Protein AF-A0A0K2RTI9-F1 (afdb_monomer_lite)

Structure (mmCIF, N/CA/C/O backbone):
data_AF-A0A0K2RTI9-F1
#
_entry.id   AF-A0A0K2RTI9-F1
#
loop_
_atom_site.group_PDB
_atom_site.id
_atom_site.type_symbol
_atom_site.label_atom_id
_atom_site.label_alt_id
_atom_site.label_comp_id
_atom_site.label_asym_id
_atom_site.label_entity_id
_atom_site.label_seq_id
_atom_site.pdbx_PDB_ins_code
_atom_site.Cartn_x
_atom_site.Cartn_y
_atom_site.Cartn_z
_atom_site.occupancy
_atom_site.B_iso_or_equiv
_atom_site.auth_seq_id
_atom_site.auth_comp_id
_atom_site.auth_asym_id
_atom_site.auth_atom_id
_atom_site.pdbx_PDB_model_num
ATOM 1 N N . MET A 1 1 ? 9.544 -13.099 12.101 1.00 81.81 1 MET A N 1
ATOM 2 C CA . MET A 1 1 ? 8.986 -11.885 11.466 1.00 81.81 1 MET A CA 1
ATOM 3 C C . MET A 1 1 ? 7.510 -11.689 11.803 1.00 81.81 1 MET A C 1
ATOM 5 O O . MET A 1 1 ? 7.188 -10.651 12.359 1.00 81.81 1 MET A O 1
ATOM 9 N N . GLN A 1 2 ? 6.632 -12.671 11.544 1.00 92.62 2 GLN A N 1
ATOM 10 C CA . GLN A 1 2 ? 5.177 -12.506 11.714 1.00 92.62 2 GLN A CA 1
ATOM 11 C C . GLN A 1 2 ? 4.754 -12.054 13.124 1.00 92.62 2 GLN A C 1
ATOM 13 O O . GLN A 1 2 ? 4.074 -11.047 13.247 1.00 92.62 2 GLN A O 1
ATOM 18 N N . PHE A 1 3 ? 5.266 -12.687 14.188 1.00 92.31 3 PHE A N 1
ATOM 19 C CA . PHE A 1 3 ? 4.963 -12.279 15.571 1.00 92.31 3 PHE A CA 1
ATOM 20 C C . PHE A 1 3 ? 5.279 -10.805 15.883 1.00 92.31 3 PHE A C 1
ATOM 22 O O . PHE A 1 3 ? 4.599 -10.196 16.701 1.00 92.31 3 PHE A O 1
ATOM 29 N N . ALA A 1 4 ? 6.301 -10.222 15.245 1.00 92.50 4 ALA A N 1
ATOM 30 C CA . ALA A 1 4 ? 6.644 -8.814 15.442 1.00 92.50 4 ALA A CA 1
ATOM 31 C C . ALA A 1 4 ? 5.660 -7.878 14.723 1.00 92.50 4 ALA A C 1
ATOM 33 O O . ALA A 1 4 ? 5.339 -6.817 15.247 1.00 92.50 4 ALA A O 1
ATOM 34 N N . LEU A 1 5 ? 5.164 -8.282 13.548 1.00 96.25 5 LEU A N 1
ATOM 35 C CA . LEU A 1 5 ? 4.102 -7.561 12.844 1.00 96.25 5 LEU A CA 1
ATOM 36 C C . LEU A 1 5 ? 2.796 -7.613 13.640 1.00 96.25 5 LEU A C 1
ATOM 38 O O . LEU A 1 5 ? 2.150 -6.587 13.819 1.00 96.25 5 LEU A O 1
ATOM 42 N N . ASP A 1 6 ? 2.440 -8.788 14.158 1.00 96.06 6 ASP A N 1
ATOM 43 C CA . ASP A 1 6 ? 1.197 -8.991 14.909 1.00 96.06 6 ASP A CA 1
ATOM 44 C C . ASP A 1 6 ? 1.198 -8.269 16.267 1.00 96.06 6 ASP A C 1
ATOM 46 O O . ASP A 1 6 ? 0.137 -7.942 16.792 1.00 96.06 6 ASP A O 1
ATOM 50 N N . ALA A 1 7 ? 2.378 -7.966 16.822 1.00 96.38 7 ALA A N 1
ATOM 51 C CA . ALA A 1 7 ? 2.512 -7.133 18.018 1.00 96.38 7 ALA A CA 1
ATOM 52 C C . ALA A 1 7 ? 2.116 -5.662 17.778 1.00 96.38 7 ALA A C 1
ATOM 54 O O . ALA A 1 7 ? 1.870 -4.928 18.735 1.00 96.38 7 ALA A O 1
ATOM 55 N N . ILE A 1 8 ? 2.049 -5.220 16.517 1.00 96.12 8 ILE A N 1
ATOM 56 C CA . ILE A 1 8 ? 1.540 -3.903 16.132 1.00 96.12 8 ILE A CA 1
ATOM 57 C C . ILE A 1 8 ? 0.040 -4.055 15.868 1.00 96.12 8 ILE A C 1
ATOM 59 O O . ILE A 1 8 ? -0.366 -4.499 14.796 1.00 96.12 8 ILE A O 1
ATOM 63 N N . THR A 1 9 ? -0.793 -3.712 16.850 1.00 93.44 9 THR A N 1
ATOM 64 C CA . THR A 1 9 ? -2.246 -3.961 16.785 1.00 93.44 9 THR A CA 1
ATOM 65 C C . THR A 1 9 ? -3.038 -2.800 16.194 1.00 93.44 9 THR A C 1
ATOM 67 O O . THR A 1 9 ? -4.019 -3.019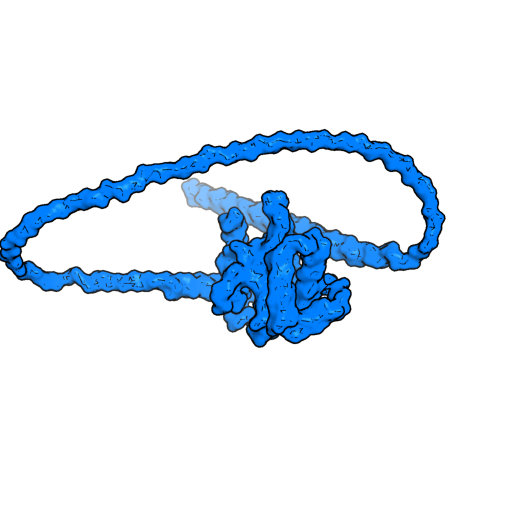 15.489 1.00 93.44 9 THR A O 1
ATOM 70 N N . ASP A 1 10 ? -2.593 -1.568 16.445 1.00 93.81 10 ASP A N 1
ATOM 71 C CA . ASP A 1 10 ? -3.379 -0.356 16.169 1.00 93.81 10 ASP A CA 1
ATOM 72 C C . ASP A 1 10 ? -2.984 0.332 14.852 1.00 93.81 10 ASP A C 1
ATOM 74 O O . ASP A 1 10 ? -3.455 1.428 14.542 1.00 93.81 10 ASP A O 1
ATOM 78 N N . ALA A 1 11 ? -2.096 -0.291 14.072 1.00 97.12 11 ALA A N 1
ATOM 79 C CA . ALA A 1 11 ? -1.637 0.233 12.793 1.00 97.12 11 ALA A CA 1
ATOM 80 C C . ALA A 1 11 ? -1.401 -0.890 11.767 1.00 97.12 11 ALA A C 1
ATOM 82 O O . ALA A 1 11 ? -0.887 -1.955 12.120 1.00 97.12 11 ALA A O 1
ATOM 83 N N . PRO A 1 12 ? -1.718 -0.660 10.481 1.00 98.06 12 PRO A N 1
ATOM 84 C CA . PRO A 1 12 ? -1.231 -1.482 9.382 1.00 98.06 12 PRO A CA 1
ATOM 85 C C . PRO A 1 12 ? 0.296 -1.601 9.434 1.00 98.06 12 PRO A C 1
ATOM 87 O O . PRO A 1 12 ? 0.997 -0.586 9.446 1.00 98.06 12 PRO A O 1
ATOM 90 N N . ALA A 1 13 ? 0.805 -2.831 9.441 1.00 97.94 13 ALA A N 1
ATOM 91 C CA . ALA A 1 13 ? 2.232 -3.121 9.426 1.00 97.94 13 ALA A CA 1
ATOM 92 C C . ALA A 1 13 ? 2.542 -4.236 8.428 1.00 97.94 13 ALA A C 1
ATOM 94 O O . ALA A 1 13 ? 1.852 -5.257 8.387 1.00 97.94 13 ALA A O 1
ATOM 95 N N . PHE A 1 14 ? 3.580 -4.053 7.616 1.00 97.62 14 PHE A N 1
ATOM 96 C CA . PHE A 1 14 ? 3.948 -5.025 6.590 1.00 97.62 14 PHE A CA 1
ATOM 97 C C . PHE A 1 14 ? 5.413 -4.926 6.180 1.00 97.62 14 PHE A C 1
ATOM 99 O O . PHE A 1 14 ? 6.055 -3.888 6.318 1.00 97.62 14 PHE A O 1
ATOM 106 N N . VAL A 1 15 ? 5.941 -6.026 5.651 1.00 97.06 15 VAL A N 1
ATOM 107 C CA . VAL A 1 15 ? 7.285 -6.116 5.085 1.00 97.06 15 VAL A CA 1
ATOM 108 C C . VAL A 1 15 ? 7.182 -6.164 3.574 1.00 97.06 15 VAL A C 1
ATOM 110 O O . VAL A 1 15 ? 6.370 -6.906 3.016 1.00 97.06 15 VAL A O 1
ATOM 113 N N . ARG A 1 16 ? 8.050 -5.406 2.912 1.00 95.38 16 ARG A N 1
ATOM 114 C CA . ARG A 1 16 ? 8.157 -5.389 1.458 1.00 95.38 16 ARG A CA 1
ATOM 115 C C . ARG A 1 16 ? 9.620 -5.462 1.002 1.00 95.38 16 ARG A C 1
ATOM 117 O O . ARG A 1 16 ? 10.511 -5.003 1.713 1.00 95.38 16 ARG A O 1
ATOM 124 N N . ASN A 1 17 ? 9.848 -5.977 -0.209 1.00 94.62 17 ASN A N 1
ATOM 125 C CA . ASN A 1 17 ? 11.141 -5.914 -0.902 1.00 94.62 17 ASN A CA 1
ATOM 126 C C . ASN A 1 17 ? 11.289 -4.688 -1.839 1.00 94.62 17 ASN A C 1
ATOM 128 O O . ASN A 1 17 ? 10.329 -3.966 -2.141 1.00 94.62 17 ASN A O 1
ATOM 132 N N . ALA A 1 18 ? 12.497 -4.480 -2.368 1.00 91.44 18 ALA A N 1
ATOM 133 C CA . ALA A 1 18 ? 12.799 -3.439 -3.359 1.00 91.44 18 ALA A CA 1
ATOM 134 C C . ALA A 1 18 ? 11.834 -3.452 -4.567 1.00 91.44 18 ALA A C 1
ATOM 136 O O . ALA A 1 18 ? 11.322 -2.406 -4.975 1.00 91.44 18 ALA A O 1
ATOM 137 N N . ARG A 1 19 ? 11.470 -4.653 -5.033 1.00 93.00 19 ARG A N 1
ATOM 138 C CA . ARG A 1 19 ? 10.575 -4.930 -6.169 1.00 93.00 19 ARG A CA 1
ATOM 139 C C . ARG A 1 19 ? 9.098 -4.627 -5.936 1.00 93.00 19 ARG A C 1
ATOM 141 O O . ARG A 1 19 ? 8.303 -4.877 -6.831 1.00 93.00 19 ARG A O 1
ATOM 148 N N . MET A 1 20 ? 8.718 -4.056 -4.792 1.00 95.88 20 MET A N 1
ATOM 149 C CA . MET A 1 20 ? 7.322 -3.703 -4.484 1.00 95.88 20 MET A CA 1
ATOM 150 C C . MET A 1 20 ? 6.409 -4.852 -4.051 1.00 95.88 20 MET A C 1
ATOM 152 O O . MET A 1 20 ? 5.209 -4.631 -3.886 1.00 95.88 20 MET A O 1
ATOM 156 N N . ASP A 1 21 ? 6.967 -6.025 -3.761 1.00 96.94 21 ASP A N 1
ATOM 157 C CA . ASP A 1 21 ? 6.208 -7.159 -3.233 1.00 96.94 21 ASP A CA 1
ATOM 158 C C . ASP A 1 21 ? 5.945 -6.997 -1.735 1.00 96.94 21 ASP A C 1
ATOM 160 O O . ASP A 1 21 ? 6.882 -6.773 -0.968 1.00 96.94 21 ASP A O 1
ATOM 164 N N . ILE A 1 22 ? 4.694 -7.169 -1.306 1.00 97.06 22 ILE A N 1
ATOM 165 C CA . ILE A 1 22 ? 4.328 -7.347 0.102 1.00 97.06 22 ILE A CA 1
ATOM 166 C C . ILE A 1 22 ? 4.583 -8.813 0.466 1.00 97.06 22 ILE A C 1
ATOM 168 O O . ILE A 1 22 ? 3.912 -9.715 -0.034 1.00 97.06 22 ILE A O 1
ATOM 172 N N . LEU A 1 23 ? 5.574 -9.055 1.323 1.00 96.38 23 LEU A N 1
ATOM 173 C CA . LEU A 1 23 ? 6.024 -10.403 1.690 1.00 96.38 23 LEU A CA 1
ATOM 174 C C . LEU A 1 23 ? 5.371 -10.927 2.969 1.00 96.38 23 LEU A C 1
ATOM 176 O O . LEU A 1 23 ? 5.233 -12.133 3.145 1.00 96.38 23 LEU A O 1
ATOM 180 N N . ALA A 1 24 ? 5.002 -10.023 3.872 1.00 96.38 24 ALA A N 1
ATOM 181 C CA . ALA A 1 24 ? 4.305 -10.336 5.112 1.00 96.38 24 ALA A CA 1
ATOM 182 C C . ALA A 1 24 ? 3.534 -9.103 5.579 1.00 96.38 24 ALA A C 1
ATOM 184 O O . ALA A 1 24 ? 3.973 -7.979 5.340 1.00 96.38 24 ALA A O 1
ATOM 185 N N . ALA A 1 25 ? 2.420 -9.298 6.272 1.00 97.62 25 ALA A N 1
ATOM 186 C CA . ALA A 1 25 ? 1.632 -8.221 6.853 1.00 97.62 25 ALA A CA 1
ATOM 187 C C . ALA A 1 25 ? 0.934 -8.707 8.126 1.00 97.62 25 ALA A C 1
ATOM 189 O O . ALA A 1 25 ? 0.638 -9.896 8.256 1.00 97.62 25 ALA A O 1
ATOM 190 N N . ASN A 1 26 ? 0.667 -7.793 9.059 1.00 97.44 26 ASN A N 1
ATOM 191 C CA . ASN A 1 26 ? -0.315 -8.052 10.109 1.00 97.44 26 ASN A CA 1
ATOM 192 C C . ASN A 1 26 ? -1.734 -8.019 9.513 1.00 97.44 26 ASN A C 1
ATOM 194 O O . ASN A 1 26 ? -1.944 -7.595 8.371 1.00 97.44 26 ASN A O 1
ATOM 198 N N . LYS A 1 27 ? -2.731 -8.435 10.300 1.00 96.69 27 LYS A N 1
ATOM 199 C CA . LYS A 1 27 ? -4.139 -8.468 9.865 1.00 96.69 27 LYS A CA 1
ATOM 200 C C . LYS A 1 27 ? -4.628 -7.127 9.322 1.00 96.69 27 LYS A C 1
ATOM 202 O O . LYS A 1 27 ? -5.243 -7.072 8.262 1.00 96.69 27 LYS A O 1
ATOM 207 N N . LEU A 1 28 ? -4.311 -6.033 10.014 1.00 97.62 28 LEU A N 1
ATOM 208 C CA . LEU A 1 28 ? -4.731 -4.695 9.601 1.00 97.62 28 LEU A CA 1
ATOM 209 C C . LEU A 1 28 ? -4.003 -4.221 8.329 1.00 97.62 28 LEU A C 1
ATOM 211 O O . LEU A 1 28 ? -4.570 -3.493 7.521 1.00 97.62 28 LEU A O 1
ATOM 215 N N . GLY A 1 29 ? -2.770 -4.681 8.113 1.00 97.56 29 GLY A N 1
ATOM 216 C CA . GLY A 1 29 ? -2.007 -4.505 6.883 1.00 97.56 29 GLY A CA 1
ATOM 217 C C . GLY A 1 29 ? -2.635 -5.240 5.706 1.00 97.56 29 GLY A C 1
ATOM 218 O O . GLY A 1 29 ? -2.766 -4.652 4.638 1.00 97.56 29 GLY A O 1
ATOM 219 N N . LEU A 1 30 ? -3.079 -6.484 5.890 1.00 96.81 30 LEU A N 1
ATOM 220 C CA . LEU A 1 30 ? -3.843 -7.203 4.864 1.00 96.81 30 LEU A CA 1
ATOM 221 C C . LEU A 1 30 ? -5.167 -6.497 4.564 1.00 96.81 30 LEU A C 1
ATOM 223 O O . LEU A 1 30 ? -5.483 -6.276 3.399 1.00 96.81 30 LEU A O 1
ATOM 227 N N . ALA A 1 31 ? -5.889 -6.079 5.606 1.00 97.38 31 ALA A N 1
ATOM 228 C CA . ALA A 1 31 ? -7.162 -5.384 5.473 1.00 97.38 31 ALA A CA 1
ATOM 229 C C . ALA A 1 31 ? -7.023 -4.078 4.681 1.00 97.38 31 ALA A C 1
ATOM 231 O O . ALA A 1 31 ? -7.756 -3.880 3.717 1.00 97.38 31 ALA A O 1
ATOM 232 N N . LEU A 1 32 ? -6.040 -3.234 5.025 1.00 97.94 32 LEU A N 1
ATOM 233 C CA . LEU A 1 32 ? -5.785 -1.974 4.321 1.00 97.94 32 LEU A CA 1
ATOM 234 C C . LEU A 1 32 ? -5.498 -2.190 2.832 1.00 97.94 32 LEU A C 1
ATOM 236 O O . LEU A 1 32 ? -5.923 -1.394 2.002 1.00 97.94 32 LEU A O 1
ATOM 240 N N . HIS A 1 33 ? -4.762 -3.246 2.492 1.00 97.12 33 HIS A N 1
ATOM 241 C CA . HIS A 1 33 ? -4.371 -3.538 1.114 1.00 97.12 33 HIS A CA 1
ATOM 242 C C . HIS A 1 33 ? -5.308 -4.541 0.435 1.00 97.12 33 HIS A C 1
ATOM 244 O O . HIS A 1 33 ? -4.922 -5.112 -0.582 1.00 97.12 33 HIS A O 1
ATOM 250 N N . SER A 1 34 ? -6.512 -4.768 0.970 1.00 95.56 34 SER A N 1
ATOM 251 C CA . SER A 1 34 ? -7.458 -5.793 0.501 1.00 95.56 34 SER A CA 1
ATOM 252 C C . SER A 1 34 ? -7.693 -5.761 -1.015 1.00 95.56 34 SER A C 1
ATOM 254 O O . SER A 1 34 ? -7.655 -6.809 -1.658 1.00 95.56 34 SER A O 1
ATOM 256 N N . GLU A 1 35 ? -7.796 -4.572 -1.615 1.00 95.31 35 GLU A N 1
ATOM 257 C CA . GLU A 1 35 ? -7.934 -4.401 -3.071 1.00 95.31 35 GLU A CA 1
ATOM 258 C C . GLU A 1 35 ? -6.763 -4.999 -3.873 1.00 95.31 35 GLU A C 1
ATOM 260 O O . GLU A 1 35 ? -6.970 -5.552 -4.951 1.00 95.31 35 GLU A O 1
ATOM 265 N N . MET A 1 36 ? -5.536 -4.976 -3.341 1.00 95.56 36 MET A N 1
ATOM 266 C CA . MET A 1 36 ? -4.369 -5.594 -3.989 1.00 95.56 36 MET A CA 1
ATOM 267 C C . MET A 1 36 ? -4.420 -7.126 -3.948 1.00 95.56 36 MET A C 1
ATOM 269 O O . MET A 1 36 ? -3.748 -7.789 -4.739 1.00 95.56 36 MET A O 1
ATOM 273 N N . TYR A 1 37 ? -5.204 -7.693 -3.028 1.00 94.12 37 TYR A N 1
ATOM 274 C CA . TYR A 1 37 ? -5.388 -9.134 -2.885 1.00 94.12 37 TYR A CA 1
ATOM 275 C C . TYR A 1 37 ? -6.553 -9.676 -3.726 1.00 94.12 37 TYR A C 1
ATOM 277 O O . TYR A 1 37 ? -6.675 -10.896 -3.830 1.00 94.12 37 TYR A O 1
ATOM 285 N N . VAL A 1 38 ? -7.344 -8.823 -4.389 1.00 92.06 38 VAL A N 1
ATOM 286 C CA . VAL A 1 38 ? -8.393 -9.257 -5.335 1.00 92.06 38 VAL A CA 1
ATOM 287 C C . VAL A 1 38 ? -7.785 -10.001 -6.527 1.00 92.06 38 VAL A C 1
ATOM 289 O O . VAL A 1 38 ? -8.301 -11.032 -6.955 1.00 92.06 38 VAL A O 1
ATOM 292 N N . ASN A 1 39 ? -6.653 -9.518 -7.046 1.00 88.00 39 ASN A N 1
ATOM 293 C CA . ASN A 1 39 ? -5.896 -10.233 -8.068 1.00 88.00 39 ASN A CA 1
ATOM 294 C C . ASN A 1 39 ? -5.238 -11.485 -7.446 1.00 88.00 39 ASN A C 1
ATOM 296 O O . ASN A 1 39 ? -4.581 -11.348 -6.412 1.00 88.00 39 ASN A O 1
ATOM 300 N N . PRO A 1 40 ? -5.358 -12.690 -8.041 1.00 90.31 40 PRO A N 1
ATOM 301 C CA . PRO A 1 40 ? -4.793 -13.916 -7.473 1.00 90.31 40 PRO A CA 1
ATOM 302 C C . PRO A 1 40 ? -3.265 -14.018 -7.593 1.00 90.31 40 PRO A C 1
ATOM 304 O O . PRO A 1 40 ? -2.672 -14.902 -6.977 1.00 90.31 40 PRO A O 1
ATOM 307 N N . VAL A 1 41 ? -2.607 -13.149 -8.369 1.00 90.69 41 VAL A N 1
ATOM 308 C CA . VAL A 1 41 ? -1.144 -13.132 -8.483 1.00 90.69 41 VAL A CA 1
ATOM 309 C C . VAL A 1 41 ? -0.530 -12.819 -7.118 1.00 90.69 41 VAL A C 1
ATOM 311 O O . VAL A 1 41 ? -0.943 -11.897 -6.406 1.00 90.69 41 VAL A O 1
ATOM 314 N N . ARG A 1 42 ? 0.464 -13.625 -6.738 1.00 93.88 42 ARG A N 1
ATOM 315 C CA . ARG A 1 42 ? 1.180 -13.504 -5.468 1.00 93.88 42 ARG A CA 1
ATOM 316 C C . ARG A 1 42 ? 2.692 -13.462 -5.694 1.00 93.88 42 ARG A C 1
ATOM 318 O O . ARG A 1 42 ? 3.172 -14.140 -6.603 1.00 93.88 42 ARG A O 1
ATOM 325 N N . PRO A 1 43 ? 3.442 -12.733 -4.848 1.00 95.19 43 PRO A N 1
ATOM 326 C CA . PRO A 1 43 ? 2.967 -11.844 -3.773 1.00 95.19 43 PRO A CA 1
ATOM 327 C C . PRO A 1 43 ? 2.186 -10.627 -4.303 1.00 95.19 43 PRO A C 1
ATOM 329 O O . PRO A 1 43 ? 2.322 -10.258 -5.470 1.00 95.19 43 PRO A O 1
ATOM 332 N N . ALA A 1 44 ? 1.341 -10.021 -3.460 1.00 96.94 44 ALA A N 1
ATOM 333 C CA . ALA A 1 44 ? 0.680 -8.766 -3.818 1.00 96.94 44 ALA A CA 1
ATOM 334 C C . ALA A 1 44 ? 1.753 -7.695 -4.060 1.00 96.94 44 ALA A C 1
ATOM 336 O O . ALA A 1 44 ? 2.682 -7.554 -3.263 1.00 96.94 44 ALA A O 1
ATOM 337 N N . ASN A 1 45 ? 1.648 -6.966 -5.171 1.00 97.69 45 ASN A N 1
ATOM 338 C CA . ASN A 1 45 ? 2.690 -6.046 -5.611 1.00 97.69 45 ASN A CA 1
ATOM 339 C C . ASN A 1 45 ? 2.112 -4.657 -5.881 1.00 97.69 45 ASN A C 1
ATOM 341 O O . ASN A 1 45 ? 1.201 -4.491 -6.692 1.00 97.69 45 ASN A O 1
ATOM 345 N N . TYR A 1 46 ? 2.688 -3.653 -5.228 1.00 97.06 46 TYR A N 1
ATOM 346 C CA . TYR A 1 46 ? 2.242 -2.267 -5.325 1.00 97.06 46 TYR A CA 1
ATOM 347 C C . TYR A 1 46 ? 2.358 -1.689 -6.741 1.00 97.06 46 TYR A C 1
ATOM 349 O O . TYR A 1 46 ? 1.472 -0.958 -7.177 1.00 97.06 46 TYR A O 1
ATOM 357 N N . ALA A 1 47 ? 3.438 -1.993 -7.466 1.00 97.44 47 ALA A N 1
ATOM 358 C CA . ALA A 1 47 ? 3.635 -1.476 -8.817 1.00 97.44 47 ALA A CA 1
ATOM 359 C C . ALA A 1 47 ? 2.637 -2.103 -9.795 1.00 97.44 47 ALA A C 1
ATOM 361 O O . ALA A 1 47 ? 2.018 -1.391 -10.582 1.00 97.44 47 ALA A O 1
ATOM 362 N N . ARG A 1 48 ? 2.413 -3.420 -9.689 1.00 97.75 48 ARG A N 1
ATOM 363 C CA . ARG A 1 48 ? 1.372 -4.103 -10.466 1.00 97.75 48 ARG A CA 1
ATOM 364 C C . ARG A 1 48 ? -0.009 -3.546 -10.158 1.00 97.75 48 ARG A C 1
ATOM 366 O O . ARG A 1 48 ? -0.753 -3.288 -11.089 1.00 97.75 48 ARG A O 1
ATOM 373 N N . PHE A 1 49 ? -0.335 -3.309 -8.890 1.00 98.06 49 PHE A N 1
ATOM 374 C CA . PHE A 1 49 ? -1.621 -2.716 -8.537 1.00 98.06 49 PHE A CA 1
ATOM 375 C C . PHE A 1 49 ? -1.795 -1.330 -9.170 1.00 98.06 49 PHE A C 1
ATOM 377 O O . PHE A 1 49 ? -2.780 -1.103 -9.859 1.00 98.06 49 PHE A O 1
ATOM 384 N N . ILE A 1 50 ? -0.810 -0.436 -9.025 1.00 97.81 50 ILE A N 1
ATOM 385 C CA . ILE A 1 50 ? -0.900 0.932 -9.563 1.00 97.81 50 ILE A CA 1
ATOM 386 C C . ILE A 1 50 ? -1.092 0.960 -11.083 1.00 97.81 50 ILE A C 1
ATOM 388 O O . ILE A 1 50 ? -1.859 1.792 -11.566 1.00 97.81 50 ILE A O 1
ATOM 392 N N . PHE A 1 51 ? -0.392 0.093 -11.821 1.00 97.81 51 PHE A N 1
ATOM 393 C CA . PHE A 1 51 ? -0.275 0.203 -13.280 1.00 97.81 51 PHE A CA 1
ATOM 394 C C . PHE A 1 51 ? -1.032 -0.860 -14.080 1.00 97.81 51 PHE A C 1
ATOM 396 O O . PHE A 1 51 ? -1.288 -0.640 -15.259 1.00 97.81 51 PHE A O 1
ATOM 403 N N . LEU A 1 52 ? -1.355 -2.010 -13.485 1.00 97.25 52 LEU A N 1
ATOM 404 C CA . LEU A 1 52 ? -2.070 -3.107 -14.154 1.00 97.25 52 LEU A CA 1
ATOM 405 C C . LEU A 1 52 ? -3.517 -3.251 -13.671 1.00 97.25 52 LEU A C 1
ATOM 407 O O . LEU A 1 52 ? -4.304 -3.910 -14.344 1.00 97.25 52 LEU A O 1
ATOM 411 N N . ASP A 1 53 ? -3.864 -2.642 -12.535 1.00 96.44 53 ASP A N 1
ATOM 412 C CA . ASP A 1 53 ? -5.231 -2.542 -12.011 1.00 96.44 53 ASP A CA 1
ATOM 413 C C . ASP A 1 53 ? -5.594 -1.063 -11.792 1.00 96.44 53 ASP A C 1
ATOM 415 O O . ASP A 1 53 ? -5.979 -0.618 -10.708 1.00 96.44 53 ASP A O 1
ATOM 419 N N . GLU A 1 54 ? -5.373 -0.265 -12.841 1.00 95.06 54 GLU A N 1
ATOM 420 C CA . GLU A 1 54 ? -5.398 1.198 -12.782 1.00 95.06 54 GLU A CA 1
ATOM 421 C C . GLU A 1 54 ? -6.732 1.748 -12.261 1.00 95.06 54 GLU A C 1
ATOM 423 O O . GLU A 1 54 ? -6.744 2.683 -11.462 1.00 95.06 54 GLU A O 1
ATOM 428 N N . GLU A 1 55 ? -7.859 1.154 -12.658 1.00 95.31 55 GLU A N 1
ATOM 429 C CA . GLU A 1 55 ? -9.184 1.612 -12.235 1.00 95.31 55 GLU A CA 1
ATOM 430 C C . GLU A 1 55 ? -9.368 1.500 -10.712 1.00 95.31 55 GLU A C 1
ATOM 432 O O . GLU A 1 55 ? -9.836 2.442 -10.063 1.00 95.31 55 GLU A O 1
ATOM 437 N N . ARG A 1 56 ? -8.961 0.373 -10.111 1.00 96.25 56 ARG A N 1
ATOM 438 C CA . ARG A 1 56 ? -8.992 0.201 -8.652 1.00 96.25 56 ARG A CA 1
ATOM 439 C C . ARG A 1 56 ? -7.939 1.060 -7.978 1.00 96.25 56 ARG A C 1
ATOM 441 O O . ARG A 1 56 ? -8.227 1.679 -6.956 1.00 96.25 56 ARG A O 1
ATOM 448 N N . ALA A 1 57 ? -6.747 1.156 -8.559 1.00 97.00 57 ALA A N 1
ATOM 449 C CA . ALA A 1 57 ? -5.682 1.981 -8.015 1.00 97.00 57 ALA A CA 1
ATOM 450 C C . ALA A 1 57 ? -6.063 3.464 -7.958 1.00 97.00 57 ALA A C 1
ATOM 452 O O . ALA A 1 57 ? -5.784 4.112 -6.953 1.00 97.00 57 ALA A O 1
ATOM 453 N N . ARG A 1 58 ? -6.735 4.006 -8.981 1.00 96.94 58 ARG A N 1
ATOM 454 C CA . ARG A 1 58 ? -7.225 5.395 -8.991 1.00 96.94 58 ARG A CA 1
ATOM 455 C C . ARG A 1 58 ? -8.304 5.642 -7.938 1.00 96.94 58 ARG A C 1
ATOM 457 O O . ARG A 1 58 ? -8.341 6.716 -7.353 1.00 96.94 58 ARG A O 1
ATOM 464 N N . ARG A 1 59 ? -9.150 4.646 -7.652 1.00 96.94 59 ARG A N 1
ATOM 465 C CA . ARG A 1 59 ? -10.131 4.710 -6.552 1.00 96.94 59 ARG A CA 1
ATOM 466 C C . ARG A 1 59 ? -9.491 4.572 -5.172 1.00 96.94 59 ARG A C 1
ATOM 468 O O . ARG A 1 59 ? -10.031 5.101 -4.209 1.00 96.94 59 ARG A O 1
ATOM 475 N N . PHE A 1 60 ? -8.374 3.855 -5.075 1.00 97.56 60 PHE A N 1
ATOM 476 C CA . PHE A 1 60 ? -7.672 3.595 -3.820 1.00 97.56 60 PHE A CA 1
ATOM 477 C C . PHE A 1 60 ? -6.682 4.705 -3.438 1.00 97.56 60 PHE A C 1
ATOM 479 O O . PHE A 1 60 ? -6.494 4.985 -2.255 1.00 97.56 60 PHE A O 1
ATOM 486 N N . PHE A 1 61 ? -6.058 5.352 -4.424 1.00 96.19 61 PHE A N 1
ATOM 487 C CA . PHE A 1 61 ? -5.126 6.463 -4.242 1.00 96.19 61 PHE A CA 1
ATOM 488 C C . PHE A 1 61 ? -5.757 7.771 -4.740 1.00 96.19 61 PHE A C 1
ATOM 490 O O . PHE A 1 61 ? -5.735 8.008 -5.948 1.00 96.19 61 PHE A O 1
ATOM 497 N N . PRO A 1 62 ? -6.245 8.653 -3.842 1.00 94.25 62 PRO A N 1
ATOM 498 C CA . PRO A 1 62 ? -6.799 9.952 -4.237 1.00 94.25 62 PRO A CA 1
ATOM 499 C C . PRO A 1 62 ? -5.837 10.763 -5.119 1.00 94.25 62 PRO A C 1
ATOM 501 O O . PRO A 1 62 ? -6.224 11.290 -6.157 1.00 94.25 62 PRO A O 1
ATOM 504 N N . ASP A 1 63 ? -4.549 10.763 -4.760 1.00 92.12 63 ASP A N 1
ATOM 505 C CA . ASP A 1 63 ? -3.467 11.375 -5.536 1.00 92.12 63 ASP A CA 1
ATOM 506 C C . ASP A 1 63 ? -2.750 10.331 -6.417 1.00 92.12 63 ASP A C 1
ATOM 508 O O . ASP A 1 63 ? -1.536 10.119 -6.297 1.00 92.12 63 ASP A O 1
ATOM 512 N N . TRP A 1 64 ? -3.481 9.626 -7.289 1.00 95.38 64 TRP A N 1
ATOM 513 C CA . TRP A 1 64 ? -2.915 8.530 -8.094 1.00 95.38 64 TRP A CA 1
ATOM 514 C C . TRP A 1 64 ? -1.702 8.959 -8.932 1.00 95.38 64 TRP A C 1
ATOM 516 O O . TRP A 1 64 ? -0.698 8.252 -8.972 1.00 95.38 64 TRP A O 1
ATOM 526 N N . GLU A 1 65 ? -1.738 10.158 -9.517 1.00 93.31 65 GLU A N 1
ATOM 527 C CA . GLU A 1 65 ? -0.621 10.741 -10.274 1.00 93.31 65 GLU A CA 1
ATOM 528 C C . GLU A 1 65 ? 0.674 10.812 -9.451 1.00 93.31 65 GLU A C 1
ATOM 530 O O . GLU A 1 65 ? 1.764 10.456 -9.913 1.00 93.31 65 GLU A O 1
ATOM 535 N N . LEU A 1 66 ? 0.556 11.240 -8.192 1.00 90.38 66 LEU A N 1
ATOM 536 C CA . LEU A 1 66 ? 1.672 11.309 -7.256 1.00 90.38 66 LEU A CA 1
ATOM 537 C C . LEU A 1 66 ? 2.155 9.905 -6.875 1.00 90.38 66 LEU A C 1
ATOM 539 O O . LEU A 1 66 ? 3.363 9.671 -6.791 1.00 90.38 66 LEU A O 1
ATOM 543 N N . ALA A 1 67 ? 1.231 8.966 -6.658 1.00 92.31 67 ALA A N 1
ATOM 544 C CA . ALA A 1 67 ? 1.556 7.577 -6.349 1.00 92.31 67 ALA A CA 1
ATOM 545 C C . ALA A 1 67 ? 2.312 6.901 -7.506 1.00 92.31 67 ALA A C 1
ATOM 547 O O . ALA A 1 67 ? 3.371 6.314 -7.273 1.00 92.31 67 ALA A O 1
ATOM 548 N N . ALA A 1 68 ? 1.836 7.053 -8.743 1.00 94.75 68 ALA A N 1
ATOM 549 C CA . ALA A 1 68 ? 2.452 6.516 -9.953 1.00 94.75 68 ALA A CA 1
ATOM 550 C C . ALA A 1 68 ? 3.847 7.109 -10.209 1.00 94.75 68 ALA A C 1
ATOM 552 O O . ALA A 1 68 ? 4.806 6.371 -10.449 1.00 94.75 68 ALA A O 1
ATOM 553 N N . ASN A 1 69 ? 4.004 8.429 -10.080 1.00 92.75 69 ASN A N 1
ATOM 554 C CA . ASN A 1 69 ? 5.308 9.080 -10.232 1.00 92.75 69 ASN A CA 1
ATOM 555 C C . ASN A 1 69 ? 6.313 8.618 -9.169 1.00 92.75 69 ASN A C 1
ATOM 557 O O . ASN A 1 69 ? 7.452 8.270 -9.493 1.00 92.75 69 ASN A O 1
ATOM 561 N N . ASN A 1 70 ? 5.887 8.551 -7.904 1.00 90.50 70 ASN A N 1
ATOM 562 C CA . ASN A 1 70 ? 6.724 8.035 -6.823 1.00 90.50 70 ASN A CA 1
ATOM 563 C C . ASN A 1 70 ? 7.102 6.564 -7.047 1.00 90.50 70 ASN A C 1
ATOM 565 O O . ASN A 1 70 ? 8.243 6.183 -6.792 1.00 90.50 70 ASN A O 1
ATOM 569 N N . MET A 1 71 ? 6.172 5.748 -7.549 1.00 94.81 71 MET A N 1
ATOM 570 C CA . MET A 1 71 ? 6.406 4.341 -7.866 1.00 94.81 71 MET A CA 1
ATOM 571 C C . MET A 1 71 ? 7.513 4.178 -8.912 1.00 94.81 71 MET A C 1
ATOM 573 O O . MET A 1 71 ? 8.482 3.455 -8.685 1.00 94.81 71 MET A O 1
ATOM 577 N N . VAL A 1 72 ? 7.417 4.913 -10.023 1.00 95.06 72 VAL A N 1
ATOM 578 C CA . VAL A 1 72 ? 8.426 4.907 -11.093 1.00 95.06 72 VAL A CA 1
ATOM 579 C C . VAL A 1 72 ? 9.782 5.393 -10.582 1.00 95.06 72 VAL A C 1
ATOM 581 O O . VAL A 1 72 ? 10.808 4.787 -10.890 1.00 95.06 72 VAL A O 1
ATOM 584 N N . ALA A 1 73 ? 9.810 6.450 -9.765 1.00 92.50 73 ALA A N 1
ATOM 585 C CA . ALA A 1 73 ? 11.048 6.955 -9.173 1.00 92.50 73 ALA A CA 1
ATOM 586 C C . ALA A 1 73 ? 11.725 5.923 -8.249 1.00 92.50 73 ALA A C 1
ATOM 588 O O . ALA A 1 73 ? 12.954 5.797 -8.263 1.00 92.50 73 ALA A O 1
ATOM 589 N N . ILE A 1 74 ? 10.942 5.169 -7.466 1.00 91.38 74 ILE A N 1
ATOM 590 C CA . ILE A 1 74 ? 11.456 4.088 -6.615 1.00 91.38 74 ILE A CA 1
ATOM 591 C C . ILE A 1 74 ? 12.031 2.967 -7.480 1.00 91.38 74 ILE A C 1
ATOM 593 O O . ILE A 1 74 ? 13.209 2.657 -7.328 1.00 91.38 74 ILE A O 1
ATOM 597 N N . LEU A 1 75 ? 11.257 2.425 -8.426 1.00 94.44 75 LEU A N 1
ATOM 598 C CA . LEU A 1 75 ? 11.705 1.319 -9.282 1.00 94.44 75 LEU A CA 1
ATOM 599 C C . LEU A 1 75 ? 12.968 1.671 -10.074 1.00 94.44 75 LEU A C 1
ATOM 601 O O . LEU A 1 75 ? 13.868 0.846 -10.187 1.00 94.44 75 LEU A O 1
ATOM 605 N N . ARG A 1 76 ? 13.087 2.915 -10.553 1.00 92.62 76 ARG A N 1
ATOM 606 C CA . ARG A 1 76 ? 14.321 3.405 -11.183 1.00 92.62 76 ARG A CA 1
ATOM 607 C C . ARG A 1 76 ? 15.518 3.373 -10.254 1.00 92.62 76 ARG A C 1
ATOM 609 O O . ARG A 1 76 ? 16.609 3.006 -10.674 1.00 92.62 76 ARG A O 1
ATOM 616 N N . THR A 1 77 ? 15.324 3.808 -9.014 1.00 91.00 77 THR A N 1
ATOM 617 C CA . THR A 1 77 ? 16.423 3.822 -8.050 1.00 91.00 77 THR A CA 1
ATOM 618 C C . THR A 1 77 ? 16.874 2.402 -7.737 1.00 91.00 77 THR A C 1
ATOM 620 O O . THR A 1 77 ? 18.072 2.149 -7.715 1.00 91.00 77 THR A O 1
ATOM 623 N N . GLU A 1 78 ? 15.932 1.475 -7.553 1.00 91.62 78 GLU A N 1
ATOM 624 C CA . GLU A 1 78 ? 16.261 0.070 -7.301 1.00 91.62 78 GLU A CA 1
ATOM 625 C C . GLU A 1 78 ? 16.944 -0.577 -8.516 1.00 91.62 78 GLU A C 1
ATOM 627 O O . GLU A 1 78 ? 17.931 -1.284 -8.345 1.00 91.62 78 GLU A O 1
ATOM 632 N N . ALA A 1 79 ? 16.519 -0.249 -9.742 1.00 92.19 79 ALA A N 1
ATOM 633 C CA . ALA A 1 79 ? 17.155 -0.751 -10.965 1.00 92.19 79 ALA A CA 1
ATOM 634 C C . ALA A 1 79 ? 18.588 -0.224 -11.134 1.00 92.19 79 ALA A C 1
ATOM 636 O O . ALA A 1 79 ? 19.452 -0.919 -11.659 1.00 92.19 79 ALA A O 1
ATOM 637 N N . GLY A 1 80 ? 18.856 1.000 -10.666 1.00 90.81 80 GLY A N 1
ATOM 638 C CA . GLY A 1 80 ? 20.212 1.541 -10.599 1.00 90.81 80 GLY A CA 1
ATOM 639 C C . GLY A 1 80 ? 21.058 0.937 -9.473 1.00 90.81 80 GLY A C 1
ATOM 640 O O . GLY A 1 80 ? 22.279 0.882 -9.601 1.00 90.81 80 GLY A O 1
ATOM 641 N N . ARG A 1 81 ? 20.430 0.493 -8.376 1.00 89.75 81 ARG A N 1
ATOM 642 C CA . ARG A 1 81 ? 21.104 -0.104 -7.212 1.00 89.75 81 ARG A CA 1
ATOM 643 C C . ARG A 1 81 ? 21.567 -1.534 -7.489 1.00 89.75 81 ARG A C 1
ATOM 645 O O . ARG A 1 81 ? 22.683 -1.874 -7.107 1.00 89.75 81 ARG A O 1
ATOM 652 N N . ASP A 1 82 ? 20.730 -2.341 -8.135 1.00 88.00 82 ASP A N 1
ATOM 653 C CA . ASP A 1 82 ? 21.063 -3.703 -8.561 1.00 88.00 82 ASP A CA 1
ATOM 654 C C . ASP A 1 82 ? 20.633 -3.944 -10.021 1.00 88.00 82 ASP A C 1
ATOM 656 O O . ASP A 1 82 ? 19.525 -4.423 -10.282 1.00 88.00 82 ASP A O 1
ATOM 660 N N . PRO A 1 83 ? 21.508 -3.629 -10.997 1.00 87.75 83 PRO A N 1
ATOM 661 C CA . PRO A 1 83 ? 21.210 -3.807 -12.419 1.00 87.75 83 PRO A CA 1
ATOM 662 C C . PRO A 1 83 ? 21.023 -5.266 -12.855 1.00 87.75 83 PRO A C 1
ATOM 664 O O . PRO A 1 83 ? 20.567 -5.509 -13.972 1.00 87.75 83 PRO A O 1
ATOM 667 N N . PHE A 1 84 ? 21.406 -6.238 -12.020 1.00 90.62 84 PHE A N 1
ATOM 668 C CA . PHE A 1 84 ? 21.333 -7.663 -12.345 1.00 90.62 84 PHE A CA 1
ATOM 669 C C . PHE A 1 84 ? 20.156 -8.373 -11.661 1.00 90.62 84 PHE A C 1
ATOM 671 O O . PHE A 1 84 ? 19.988 -9.584 -11.849 1.00 90.62 84 PHE A O 1
ATOM 678 N N . ASP A 1 85 ? 19.304 -7.644 -10.927 1.00 92.62 85 ASP A N 1
ATOM 679 C CA . ASP A 1 85 ? 18.052 -8.183 -10.397 1.00 92.62 85 ASP A CA 1
ATOM 680 C C . ASP A 1 85 ? 17.096 -8.513 -11.558 1.00 92.62 85 ASP A C 1
ATOM 682 O O . ASP A 1 85 ? 16.393 -7.661 -12.118 1.00 92.62 85 ASP A O 1
ATOM 686 N N . ARG A 1 86 ? 17.062 -9.801 -11.921 1.00 94.12 86 ARG A N 1
ATOM 687 C CA . ARG A 1 86 ? 16.152 -10.326 -12.946 1.00 94.12 86 ARG A CA 1
ATOM 688 C C . ARG A 1 86 ? 14.691 -10.095 -12.587 1.00 94.12 86 ARG A C 1
ATOM 690 O O . ARG A 1 86 ? 13.916 -9.737 -13.459 1.00 94.12 86 ARG A O 1
ATOM 697 N N . GLY A 1 87 ? 14.316 -10.232 -11.316 1.00 93.81 87 GLY A N 1
ATOM 698 C CA . GLY A 1 87 ? 12.932 -10.044 -10.893 1.00 93.81 87 GLY A CA 1
ATOM 699 C C . GLY A 1 87 ? 12.466 -8.599 -11.052 1.00 93.81 87 GLY A C 1
ATOM 700 O O . GLY A 1 87 ? 11.302 -8.361 -11.374 1.00 93.81 87 GLY A O 1
ATOM 701 N N . LEU A 1 88 ? 13.362 -7.633 -10.840 1.00 95.00 88 LEU A N 1
ATOM 702 C CA . LEU A 1 88 ? 13.067 -6.226 -11.087 1.00 95.00 88 LEU A CA 1
ATOM 703 C C . LEU A 1 88 ? 13.003 -5.928 -12.588 1.00 95.00 88 LEU A C 1
ATOM 705 O O . LEU A 1 88 ? 12.095 -5.226 -13.030 1.00 95.00 88 LEU A O 1
ATOM 709 N N . SER A 1 89 ? 13.924 -6.496 -13.367 1.00 95.44 89 SER A N 1
ATOM 710 C CA . SER A 1 89 ? 13.945 -6.361 -14.828 1.00 95.44 89 SER A CA 1
ATOM 711 C C . SER A 1 89 ? 12.672 -6.924 -15.470 1.00 95.44 89 SER A C 1
ATOM 713 O O . SER A 1 89 ? 12.049 -6.253 -16.292 1.00 95.44 89 SER A O 1
ATOM 715 N N . ASP A 1 90 ? 12.233 -8.105 -15.029 1.00 96.38 90 ASP A N 1
ATOM 716 C CA . ASP A 1 90 ? 11.000 -8.754 -15.478 1.00 96.38 90 ASP A CA 1
ATOM 717 C C . ASP A 1 90 ? 9.767 -7.916 -15.117 1.00 96.38 90 ASP A C 1
ATOM 719 O O . ASP A 1 90 ? 8.887 -7.718 -15.955 1.00 96.38 90 ASP A O 1
ATOM 723 N N . LEU A 1 91 ? 9.716 -7.361 -13.898 1.00 97.19 91 LEU A N 1
ATOM 724 C CA . LEU A 1 91 ? 8.638 -6.461 -13.481 1.00 97.19 91 LEU A CA 1
ATOM 725 C C . LEU A 1 91 ? 8.590 -5.205 -14.360 1.00 97.19 91 LEU A C 1
ATOM 727 O O . LEU A 1 91 ? 7.527 -4.843 -14.852 1.00 97.19 91 LEU A O 1
ATOM 731 N N . VAL A 1 92 ? 9.723 -4.538 -14.585 1.00 97.00 92 VAL A N 1
ATOM 732 C CA . VAL A 1 92 ? 9.778 -3.339 -15.439 1.00 97.00 92 VAL A CA 1
ATOM 733 C C . VAL A 1 92 ? 9.368 -3.672 -16.876 1.00 97.00 92 VAL A C 1
ATOM 735 O O . VAL A 1 92 ? 8.624 -2.900 -17.486 1.00 97.00 92 VAL A O 1
ATOM 738 N N . GLY A 1 93 ? 9.804 -4.816 -17.410 1.00 97.31 93 GLY A N 1
ATOM 739 C CA . GLY A 1 93 ? 9.408 -5.299 -18.733 1.00 97.31 93 GLY A CA 1
ATOM 740 C C . GLY A 1 93 ? 7.905 -5.567 -18.835 1.00 97.31 93 GLY A C 1
ATOM 741 O O . GLY A 1 93 ? 7.256 -5.106 -19.778 1.00 97.31 93 GLY A O 1
ATOM 742 N N . GLU A 1 94 ? 7.331 -6.234 -17.8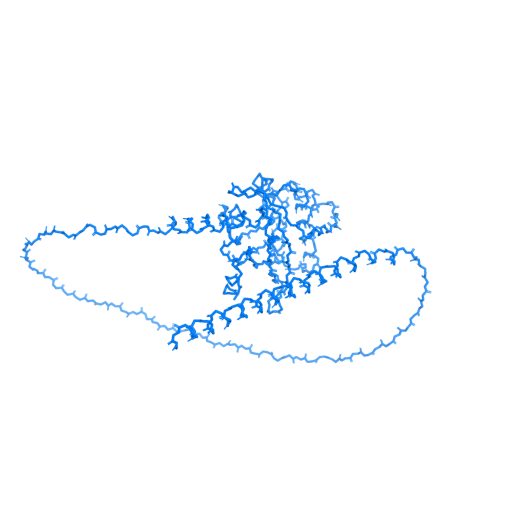33 1.00 97.88 94 GLU A N 1
ATOM 743 C CA . GLU A 1 94 ? 5.890 -6.474 -17.729 1.00 97.88 94 GLU A CA 1
ATOM 744 C C . GLU A 1 94 ? 5.108 -5.154 -17.724 1.00 97.88 94 GLU A C 1
ATOM 746 O O . GLU A 1 94 ? 4.212 -4.961 -18.550 1.00 97.88 94 GLU A O 1
ATOM 751 N N . LEU A 1 95 ? 5.465 -4.227 -16.830 1.00 98.00 95 LEU A N 1
ATOM 752 C CA . LEU A 1 95 ? 4.775 -2.944 -16.689 1.00 98.00 95 LEU A CA 1
ATOM 753 C C . LEU A 1 95 ? 4.897 -2.088 -17.958 1.00 98.00 95 LEU A C 1
ATOM 755 O O . LEU A 1 95 ? 3.914 -1.493 -18.388 1.00 98.00 95 LEU A O 1
ATOM 759 N N . SER A 1 96 ? 6.066 -2.072 -18.604 1.00 97.94 96 SER A N 1
ATOM 760 C CA . SER A 1 96 ? 6.288 -1.319 -19.851 1.00 97.94 96 SER A CA 1
ATOM 761 C C . SER A 1 96 ? 5.459 -1.851 -21.020 1.00 97.94 96 SER A C 1
ATOM 763 O O . SER A 1 96 ? 5.008 -1.079 -21.869 1.00 97.94 96 SER A O 1
ATOM 765 N N . THR A 1 97 ? 5.251 -3.168 -21.058 1.00 98.12 97 THR A N 1
ATOM 766 C CA . THR A 1 97 ? 4.481 -3.836 -22.114 1.00 98.12 97 THR A CA 1
ATOM 767 C C . THR A 1 97 ? 2.979 -3.649 -21.918 1.00 98.12 97 THR A C 1
ATOM 769 O O . THR A 1 97 ? 2.243 -3.535 -22.892 1.00 98.12 97 THR A O 1
ATOM 772 N N . ARG A 1 98 ? 2.516 -3.622 -20.664 1.00 98.00 98 ARG A N 1
ATOM 773 C CA . ARG A 1 98 ? 1.087 -3.706 -20.328 1.00 98.00 98 ARG A CA 1
ATOM 774 C C . ARG A 1 98 ? 0.453 -2.391 -19.873 1.00 98.00 98 ARG A C 1
ATOM 776 O O . ARG A 1 98 ? -0.764 -2.352 -19.742 1.00 98.00 98 ARG A O 1
ATOM 783 N N . SER A 1 99 ? 1.239 -1.347 -19.611 1.00 98.12 99 SER A N 1
ATOM 784 C CA . SER A 1 99 ? 0.740 -0.055 -19.131 1.00 98.12 99 SER A CA 1
ATOM 785 C C . SER A 1 99 ? 1.369 1.107 -19.897 1.00 98.12 99 SER A C 1
ATOM 787 O O . SER A 1 99 ? 2.573 1.366 -19.810 1.00 98.12 99 SER A O 1
ATOM 789 N N . ASP A 1 100 ? 0.532 1.838 -20.630 1.00 97.12 100 ASP A N 1
ATOM 790 C CA . ASP A 1 100 ? 0.927 3.039 -21.374 1.00 97.12 100 ASP A CA 1
ATOM 791 C C . ASP A 1 100 ? 1.374 4.161 -20.429 1.00 97.12 100 ASP A C 1
ATOM 793 O O . ASP A 1 100 ? 2.370 4.846 -20.685 1.00 97.12 100 ASP A O 1
ATOM 797 N N . GLU A 1 101 ? 0.696 4.281 -19.287 1.00 96.69 101 GLU A N 1
ATOM 798 C CA . GLU A 1 101 ? 1.036 5.190 -18.196 1.00 96.69 101 GLU A CA 1
ATOM 799 C C . GLU A 1 101 ? 2.420 4.896 -17.614 1.00 96.69 101 GLU A C 1
ATOM 801 O O . GLU A 1 101 ? 3.258 5.799 -17.489 1.00 96.69 101 GLU A O 1
ATOM 806 N N . PHE A 1 102 ? 2.708 3.624 -17.309 1.00 97.44 102 PHE A N 1
ATOM 807 C CA . PHE A 1 102 ? 4.035 3.236 -16.841 1.00 97.44 102 PHE A CA 1
ATOM 808 C C . PHE A 1 102 ? 5.093 3.527 -17.901 1.00 97.44 102 PHE A C 1
ATOM 810 O O . PHE A 1 102 ? 6.097 4.167 -17.595 1.00 97.44 102 PHE A O 1
ATOM 817 N N . ARG A 1 103 ? 4.867 3.097 -19.149 1.00 96.62 103 ARG A N 1
ATOM 818 C CA . ARG A 1 103 ? 5.824 3.263 -20.250 1.00 96.62 103 ARG A CA 1
ATOM 819 C C . ARG A 1 103 ? 6.169 4.733 -20.483 1.00 96.62 103 ARG A C 1
ATOM 821 O O . ARG A 1 103 ? 7.342 5.067 -20.628 1.00 96.62 103 ARG A O 1
ATOM 828 N N . THR A 1 104 ? 5.178 5.619 -20.440 1.00 95.38 104 THR A N 1
ATOM 829 C CA . THR A 1 104 ? 5.371 7.066 -20.615 1.00 95.38 104 THR A CA 1
ATOM 830 C C . THR A 1 104 ? 6.210 7.663 -19.480 1.00 95.38 104 THR A C 1
ATOM 832 O O . THR A 1 104 ? 7.215 8.338 -19.721 1.00 95.38 104 THR A O 1
ATOM 835 N N . ARG A 1 105 ? 5.881 7.356 -18.220 1.00 94.62 105 ARG A N 1
ATOM 836 C CA . ARG A 1 105 ? 6.626 7.850 -17.043 1.00 94.62 105 ARG A CA 1
ATOM 837 C C . ARG A 1 105 ? 8.026 7.242 -16.950 1.00 94.62 105 ARG A C 1
ATOM 839 O O . ARG A 1 105 ? 9.000 7.914 -16.587 1.00 94.62 105 ARG A O 1
ATOM 846 N N . TRP A 1 106 ? 8.156 5.973 -17.323 1.00 94.94 106 TRP A N 1
ATOM 847 C CA . TRP A 1 106 ? 9.428 5.276 -17.453 1.00 94.94 106 TRP A CA 1
ATOM 848 C C . TRP A 1 106 ? 10.245 5.761 -18.657 1.00 94.94 106 TRP A C 1
ATOM 850 O O . TRP A 1 106 ? 11.452 5.596 -18.655 1.00 94.94 106 TRP A O 1
ATOM 860 N N . ALA A 1 107 ? 9.689 6.455 -19.646 1.00 92.38 107 ALA A N 1
ATOM 861 C CA . ALA A 1 107 ? 10.492 7.131 -20.672 1.00 92.38 107 ALA A CA 1
ATOM 862 C C . ALA A 1 107 ? 10.950 8.533 -20.227 1.00 92.38 107 ALA A C 1
ATOM 864 O O . ALA A 1 107 ? 12.034 8.981 -20.592 1.00 92.38 107 ALA A O 1
ATOM 865 N N . ALA A 1 108 ? 10.171 9.210 -19.378 1.00 88.06 108 ALA A N 1
ATOM 866 C CA . ALA A 1 108 ? 10.396 10.611 -19.014 1.00 88.06 108 ALA A CA 1
ATOM 867 C C . ALA A 1 108 ? 11.622 10.891 -18.115 1.00 88.06 108 ALA A C 1
ATOM 869 O O . ALA A 1 108 ? 11.963 12.051 -17.912 1.00 88.06 108 ALA A O 1
ATOM 870 N N . HIS A 1 109 ? 12.272 9.874 -17.535 1.00 71.06 109 HIS A N 1
ATOM 871 C CA . HIS A 1 109 ? 13.475 10.001 -16.679 1.00 71.06 109 HIS A CA 1
ATOM 872 C C . HIS A 1 109 ? 13.395 11.024 -15.534 1.00 71.06 109 HIS A C 1
ATOM 874 O O . HIS A 1 109 ? 14.409 11.385 -14.941 1.00 71.06 109 HIS A O 1
ATOM 880 N N . ASN A 1 110 ? 12.188 11.438 -15.148 1.00 64.44 110 ASN A N 1
ATOM 881 C CA . ASN A 1 110 ? 11.998 12.440 -14.115 1.00 64.44 110 ASN A CA 1
ATOM 882 C C . ASN A 1 110 ? 12.024 11.786 -12.728 1.00 64.44 110 ASN A C 1
ATOM 884 O O . ASN A 1 110 ? 11.027 11.238 -12.258 1.00 64.44 110 ASN A O 1
ATOM 888 N N . VAL A 1 111 ? 13.187 11.814 -12.074 1.00 58.03 111 VAL A N 1
ATOM 889 C CA . VAL A 1 111 ? 13.350 11.297 -10.711 1.00 58.03 111 VAL A CA 1
ATOM 890 C C . VAL A 1 111 ? 13.180 12.444 -9.724 1.00 58.03 111 VAL A C 1
ATOM 892 O O . VAL A 1 111 ? 14.131 13.126 -9.347 1.00 58.03 111 VAL A O 1
ATOM 895 N N . ARG A 1 112 ? 11.946 12.643 -9.267 1.00 59.44 112 ARG A N 1
ATOM 896 C CA . ARG A 1 112 ? 11.659 13.439 -8.072 1.00 59.44 112 ARG A CA 1
ATOM 897 C C . ARG A 1 112 ? 10.920 12.567 -7.077 1.00 59.44 112 ARG A C 1
ATOM 899 O O . ARG A 1 112 ? 9.773 12.196 -7.295 1.00 59.44 112 ARG A O 1
ATOM 906 N N . ARG A 1 113 ? 11.602 12.218 -5.984 1.00 58.22 113 ARG A N 1
ATOM 907 C CA . ARG A 1 113 ? 10.962 11.552 -4.850 1.00 58.22 113 ARG A CA 1
ATOM 908 C C . ARG A 1 113 ? 10.182 12.600 -4.068 1.00 58.22 113 ARG A C 1
ATOM 910 O O . ARG A 1 113 ? 10.778 13.513 -3.500 1.00 58.22 113 ARG A O 1
ATOM 917 N N . HIS A 1 114 ? 8.865 12.456 -4.025 1.00 56.22 114 HIS A N 1
ATOM 918 C CA . HIS A 1 114 ? 8.016 13.253 -3.155 1.00 56.22 114 HIS A CA 1
ATOM 919 C C . HIS A 1 114 ? 7.678 12.426 -1.916 1.00 56.22 114 HIS A C 1
ATOM 921 O O . HIS A 1 114 ? 6.757 11.607 -1.927 1.00 56.22 114 HIS A O 1
ATOM 927 N N . TYR A 1 115 ? 8.439 12.636 -0.842 1.00 56.97 115 TYR A N 1
ATOM 928 C CA . TYR A 1 115 ? 8.075 12.123 0.474 1.00 56.97 115 TYR A CA 1
ATOM 929 C C . TYR A 1 115 ? 7.133 13.117 1.144 1.00 56.97 115 TYR A C 1
ATOM 931 O O . TYR A 1 115 ? 7.545 14.177 1.606 1.00 56.97 115 TYR A O 1
ATOM 939 N N . SER A 1 116 ? 5.853 12.768 1.175 1.00 62.25 116 SER A N 1
ATOM 940 C CA . SER A 1 116 ? 4.932 13.302 2.170 1.00 62.25 116 SER A CA 1
ATOM 941 C C . SER A 1 116 ? 5.084 12.456 3.434 1.00 62.25 116 SER A C 1
ATOM 943 O O . SER A 1 116 ? 5.151 11.230 3.340 1.00 62.25 116 SER A O 1
ATOM 945 N N . GLY A 1 117 ? 5.114 13.094 4.609 1.00 79.50 117 GLY A N 1
ATOM 946 C CA . GLY A 1 117 ? 5.055 12.387 5.898 1.00 79.50 117 GLY A CA 1
ATOM 947 C C . GLY A 1 117 ? 3.739 11.628 6.110 1.00 79.50 117 GLY A C 1
ATOM 948 O O . GLY A 1 117 ? 3.622 10.852 7.053 1.00 79.50 117 GLY A O 1
ATOM 949 N N . PHE A 1 118 ? 2.766 11.830 5.215 1.00 88.56 118 PHE A N 1
ATOM 950 C CA . PHE A 1 118 ? 1.484 11.143 5.196 1.00 88.56 118 PHE A CA 1
ATOM 951 C C . PHE A 1 118 ? 1.238 10.418 3.870 1.00 88.56 118 PHE A C 1
ATOM 953 O O . PHE A 1 118 ? 1.589 10.909 2.792 1.00 88.56 118 PHE A O 1
ATOM 960 N N . LYS A 1 119 ? 0.558 9.279 3.956 1.00 91.62 119 LYS A N 1
ATOM 961 C CA . LYS A 1 119 ? -0.084 8.580 2.847 1.00 91.62 119 LYS A CA 1
ATOM 962 C C . LYS A 1 119 ? -1.586 8.817 2.899 1.00 91.62 119 LYS A C 1
ATOM 964 O O . LYS A 1 119 ? -2.195 8.689 3.960 1.00 91.62 119 LYS A O 1
ATOM 969 N N . HIS A 1 120 ? -2.151 9.140 1.743 1.00 94.06 120 HIS A N 1
ATOM 970 C CA . HIS A 1 120 ? -3.589 9.251 1.545 1.00 94.06 120 HIS A CA 1
ATOM 971 C C . HIS A 1 120 ? -4.093 8.010 0.820 1.00 94.06 120 HIS A C 1
ATOM 973 O O . HIS A 1 120 ? -3.531 7.614 -0.204 1.00 94.06 120 HIS A O 1
ATOM 979 N N . PHE A 1 121 ? -5.155 7.425 1.355 1.00 96.88 121 PHE A N 1
ATOM 980 C CA . PHE A 1 121 ? -5.875 6.313 0.756 1.00 96.88 121 PHE A CA 1
ATOM 981 C C . PHE A 1 121 ? -7.369 6.607 0.784 1.00 96.88 121 PHE A C 1
ATOM 983 O O . PHE A 1 121 ? -7.851 7.311 1.669 1.00 96.88 121 PHE A O 1
ATOM 990 N N . HIS A 1 122 ? -8.099 6.008 -0.143 1.00 98.00 122 HIS A N 1
ATOM 991 C CA . HIS A 1 122 ? -9.545 5.894 -0.086 1.00 98.00 122 HIS A CA 1
ATOM 992 C C . HIS A 1 122 ? -9.898 4.401 -0.093 1.00 98.00 122 HIS A C 1
ATOM 994 O O . HIS A 1 122 ? -9.896 3.729 -1.124 1.00 98.00 122 HIS A O 1
ATOM 1000 N N . HIS A 1 123 ? -10.124 3.856 1.101 1.00 97.81 123 HIS A N 1
ATOM 1001 C CA . HIS A 1 123 ? -10.404 2.441 1.302 1.00 97.81 123 HIS A CA 1
ATOM 1002 C C . HIS A 1 123 ? -11.898 2.161 1.068 1.00 97.81 123 HIS A C 1
ATOM 1004 O O . HIS A 1 123 ? -12.731 2.833 1.675 1.00 97.81 123 HIS A O 1
ATOM 1010 N N . PRO A 1 124 ? -12.283 1.141 0.278 1.00 96.12 124 PRO A N 1
ATOM 1011 C CA . PRO A 1 124 ? -13.685 0.914 -0.101 1.00 96.12 124 PRO A CA 1
ATOM 1012 C C . PRO A 1 124 ? -14.635 0.685 1.086 1.00 96.12 124 PRO A C 1
ATOM 1014 O O . PRO A 1 124 ? -15.827 0.944 0.977 1.00 96.12 124 PRO A O 1
ATOM 1017 N N . VAL A 1 125 ? -14.112 0.210 2.220 1.00 96.19 125 VAL A N 1
ATOM 1018 C CA . VAL A 1 125 ? -14.905 -0.082 3.430 1.00 96.19 125 VAL A CA 1
ATOM 1019 C C . VAL A 1 125 ? -14.991 1.100 4.397 1.00 96.19 125 VAL A C 1
ATOM 1021 O O . VAL A 1 125 ? -16.011 1.275 5.054 1.00 96.19 125 VAL A O 1
ATOM 1024 N N . VAL A 1 126 ? -13.918 1.887 4.531 1.00 97.62 126 VAL A N 1
ATOM 1025 C CA . VAL A 1 126 ? -13.797 2.896 5.605 1.00 97.62 126 VAL A CA 1
ATOM 1026 C C . VAL A 1 126 ? -13.551 4.313 5.090 1.00 97.62 126 VAL A C 1
ATOM 1028 O O . VAL A 1 126 ? -13.385 5.231 5.886 1.00 97.62 126 VAL A O 1
ATOM 1031 N N . GLY A 1 127 ? -13.558 4.504 3.770 1.00 97.38 127 GLY A N 1
ATOM 1032 C CA . GLY A 1 127 ? -13.376 5.796 3.125 1.00 97.38 127 GLY A CA 1
ATOM 1033 C C . GLY A 1 127 ? -11.952 6.326 3.259 1.00 97.38 127 GLY A C 1
ATOM 1034 O O . GLY A 1 127 ? -10.972 5.586 3.135 1.00 97.38 127 GLY A O 1
ATOM 1035 N N . GLU A 1 128 ? -11.837 7.634 3.468 1.00 97.56 128 GLU A N 1
ATOM 1036 C CA . GLU A 1 128 ? -10.555 8.329 3.485 1.00 97.56 128 GLU A CA 1
ATOM 1037 C C . GLU A 1 128 ? -9.688 7.967 4.697 1.00 97.56 128 GLU A C 1
ATOM 1039 O O . GLU A 1 128 ? -10.108 8.006 5.855 1.00 97.56 128 GLU A O 1
ATOM 1044 N N . LEU A 1 129 ? -8.418 7.683 4.420 1.00 97.75 129 LEU A N 1
ATOM 1045 C CA . LEU A 1 129 ? -7.388 7.438 5.415 1.00 97.75 129 LEU A CA 1
ATOM 1046 C C . LEU A 1 129 ? -6.190 8.334 5.129 1.00 97.75 129 LEU A C 1
ATOM 1048 O O . LEU A 1 129 ? -5.582 8.262 4.060 1.00 97.75 129 LEU A O 1
ATOM 1052 N N . ARG A 1 130 ? -5.808 9.133 6.122 1.00 96.00 130 ARG A N 1
ATOM 1053 C CA . ARG A 1 130 ? -4.570 9.902 6.133 1.00 96.00 130 ARG A CA 1
ATOM 1054 C C . ARG A 1 130 ? -3.672 9.348 7.227 1.00 96.00 130 ARG A C 1
ATOM 1056 O O . ARG A 1 130 ? -3.845 9.640 8.408 1.00 96.00 130 ARG A O 1
ATOM 1063 N 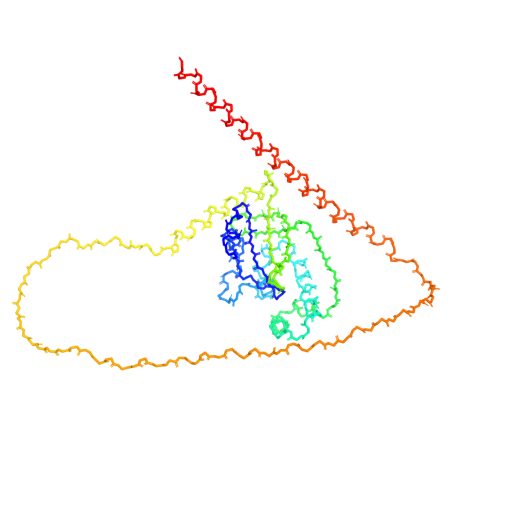N . LEU A 1 131 ? -2.712 8.531 6.821 1.00 96.44 131 LEU A N 1
ATOM 1064 C CA . LEU A 1 131 ? -1.852 7.787 7.734 1.00 96.44 131 LEU A CA 1
ATOM 1065 C C . LEU A 1 131 ? -0.435 8.330 7.673 1.00 96.44 131 LEU A C 1
ATOM 1067 O O . LEU A 1 131 ? 0.047 8.679 6.598 1.00 96.44 131 LEU A O 1
ATOM 1071 N N . LEU A 1 132 ? 0.240 8.394 8.814 1.00 94.31 132 LEU A N 1
ATOM 1072 C CA . LEU A 1 132 ? 1.678 8.628 8.838 1.00 94.31 132 LEU A CA 1
ATOM 1073 C C . LEU A 1 132 ? 2.388 7.474 8.132 1.00 94.31 132 LEU A C 1
ATOM 1075 O O . LEU A 1 132 ? 1.879 6.357 8.068 1.00 94.31 132 LEU A O 1
ATOM 1079 N N . PHE A 1 133 ? 3.566 7.747 7.592 1.00 89.75 133 PHE A N 1
ATOM 1080 C CA . PHE A 1 133 ? 4.377 6.750 6.911 1.00 89.75 133 PHE A CA 1
ATOM 1081 C C . PHE A 1 133 ? 5.719 6.607 7.614 1.00 89.75 133 PHE A C 1
ATOM 1083 O O . PHE A 1 133 ? 6.526 7.532 7.585 1.00 89.75 133 PHE A O 1
ATOM 1090 N N . GLU A 1 134 ? 5.964 5.433 8.190 1.00 91.12 134 GLU A N 1
ATOM 1091 C CA . GLU A 1 134 ? 7.261 5.062 8.750 1.00 91.12 134 GLU A CA 1
ATOM 1092 C C . GLU A 1 134 ? 7.821 3.857 7.997 1.00 91.12 134 GLU A C 1
ATOM 1094 O O . GLU A 1 134 ? 7.117 2.868 7.771 1.00 91.12 134 GLU A O 1
ATOM 1099 N N . ALA A 1 135 ? 9.089 3.947 7.596 1.00 91.19 135 ALA A N 1
ATOM 1100 C CA . ALA A 1 135 ? 9.798 2.903 6.868 1.00 91.19 135 ALA A CA 1
ATOM 1101 C C . ALA A 1 135 ? 11.162 2.648 7.512 1.00 91.19 135 ALA A C 1
ATOM 1103 O O . ALA A 1 135 ? 11.932 3.581 7.736 1.00 91.19 135 ALA A O 1
ATOM 1104 N N . MET A 1 136 ? 11.468 1.383 7.788 1.00 92.69 136 MET A N 1
ATOM 1105 C CA . MET A 1 136 ? 12.718 0.961 8.418 1.00 92.69 136 MET A CA 1
ATOM 1106 C C . MET A 1 136 ? 13.318 -0.204 7.633 1.00 92.69 136 MET A C 1
ATOM 1108 O O . MET A 1 136 ? 12.645 -1.211 7.410 1.00 92.69 136 MET A O 1
ATOM 1112 N N . GLU A 1 137 ? 14.580 -0.092 7.220 1.00 91.75 137 GLU A N 1
ATOM 1113 C CA . GLU A 1 137 ? 15.305 -1.219 6.622 1.00 91.75 137 GLU A CA 1
ATOM 1114 C C . GLU A 1 137 ? 15.605 -2.288 7.682 1.00 91.75 137 GLU A C 1
ATOM 1116 O O . GLU A 1 137 ? 15.974 -1.978 8.817 1.00 91.75 137 GLU A O 1
ATOM 1121 N N . LEU A 1 138 ? 15.450 -3.561 7.315 1.00 89.88 138 LEU A N 1
ATOM 1122 C CA . LEU A 1 138 ? 15.729 -4.677 8.213 1.00 89.88 138 LEU A CA 1
ATOM 1123 C C . LEU A 1 138 ? 17.207 -5.061 8.123 1.00 89.88 138 LEU A C 1
ATOM 1125 O O . LEU A 1 138 ? 17.667 -5.570 7.107 1.00 89.88 138 LEU A O 1
ATOM 1129 N N . SER A 1 139 ? 17.957 -4.862 9.209 1.00 85.94 139 SER A N 1
ATOM 1130 C CA . SER A 1 139 ? 19.403 -5.133 9.220 1.00 85.94 139 SER A CA 1
ATOM 1131 C C . SER A 1 139 ? 19.754 -6.608 9.002 1.00 85.94 139 SER A C 1
ATOM 1133 O O . SER A 1 139 ? 20.808 -6.905 8.450 1.00 85.94 139 SER A O 1
ATOM 1135 N N . ALA A 1 140 ? 18.887 -7.529 9.436 1.00 83.62 140 ALA A N 1
ATOM 1136 C CA . ALA A 1 140 ? 19.098 -8.969 9.277 1.00 83.62 140 ALA A CA 1
ATOM 1137 C C . ALA A 1 140 ? 18.802 -9.469 7.852 1.00 83.62 140 ALA A C 1
ATOM 1139 O O . ALA A 1 140 ? 19.381 -10.464 7.431 1.00 83.62 140 ALA A O 1
ATOM 1140 N N . ASP A 1 141 ? 17.947 -8.758 7.109 1.00 84.06 141 ASP A N 1
ATOM 1141 C CA . ASP A 1 141 ? 17.458 -9.152 5.789 1.00 84.06 141 ASP A CA 1
ATOM 1142 C C . ASP A 1 141 ? 17.626 -7.976 4.818 1.00 84.06 141 ASP A C 1
ATOM 1144 O O . ASP A 1 141 ? 16.706 -7.189 4.574 1.00 84.06 141 ASP A O 1
ATOM 1148 N N . THR A 1 142 ? 18.839 -7.829 4.279 1.00 81.88 142 THR A N 1
ATOM 1149 C CA . THR A 1 142 ? 19.167 -6.727 3.363 1.00 81.88 142 THR A CA 1
ATOM 1150 C C . THR A 1 142 ? 18.223 -6.724 2.157 1.00 81.88 142 THR A C 1
ATOM 1152 O O . THR A 1 142 ? 18.000 -7.754 1.526 1.00 81.88 142 THR A O 1
ATOM 1155 N N . GLY A 1 143 ? 17.668 -5.554 1.828 1.00 86.19 143 GLY A N 1
ATOM 1156 C CA . GLY A 1 143 ? 16.694 -5.391 0.741 1.00 86.19 143 GLY A CA 1
ATOM 1157 C C . GLY A 1 143 ? 15.230 -5.542 1.167 1.00 86.19 143 GLY A C 1
ATOM 1158 O O . GLY A 1 143 ? 14.339 -5.331 0.339 1.00 86.19 143 GLY A O 1
ATOM 1159 N N . LEU A 1 144 ? 14.969 -5.857 2.442 1.00 93.69 144 LEU A N 1
ATOM 1160 C CA . LEU A 1 144 ? 13.638 -5.795 3.039 1.00 93.69 144 LEU A CA 1
ATOM 1161 C C . LEU A 1 144 ? 13.458 -4.529 3.876 1.00 93.69 144 LEU A C 1
ATOM 1163 O O . LEU A 1 144 ? 14.370 -4.050 4.554 1.00 93.69 144 LEU A O 1
ATOM 1167 N N . SER A 1 145 ? 12.239 -4.003 3.862 1.00 94.25 145 SER A N 1
ATOM 1168 C CA . SER A 1 145 ? 11.844 -2.881 4.707 1.00 94.25 145 SER A CA 1
ATOM 1169 C C . SER A 1 145 ? 10.514 -3.165 5.390 1.00 94.25 145 SER A C 1
ATOM 1171 O O . SER A 1 145 ? 9.576 -3.666 4.766 1.00 94.25 145 SER A O 1
ATOM 1173 N N . LEU A 1 146 ? 10.448 -2.825 6.675 1.00 95.44 146 LEU A N 1
ATOM 1174 C CA . LEU A 1 146 ? 9.230 -2.786 7.470 1.00 95.44 146 LEU A CA 1
ATOM 1175 C C . LEU A 1 146 ? 8.561 -1.422 7.292 1.00 95.44 146 LEU A C 1
ATOM 1177 O O . LEU A 1 146 ? 9.201 -0.386 7.465 1.00 95.44 146 LEU A O 1
ATOM 1181 N N . PHE A 1 147 ? 7.270 -1.442 6.990 1.00 95.88 147 PHE A N 1
ATOM 1182 C CA . PHE A 1 147 ? 6.413 -0.271 6.890 1.00 95.88 147 PHE A CA 1
ATOM 1183 C C . PHE A 1 147 ? 5.342 -0.318 7.972 1.00 95.88 147 PHE A C 1
ATOM 1185 O O . PHE A 1 147 ? 4.755 -1.374 8.214 1.00 95.88 147 PHE A O 1
ATOM 1192 N N . ILE A 1 148 ? 5.077 0.830 8.595 1.00 96.75 148 ILE A N 1
ATOM 1193 C CA . ILE A 1 148 ? 4.003 1.003 9.577 1.00 96.75 148 ILE A CA 1
ATOM 1194 C C . ILE A 1 148 ? 3.242 2.277 9.231 1.00 96.75 148 ILE A C 1
ATOM 1196 O O . ILE A 1 148 ? 3.865 3.324 9.036 1.00 96.75 148 ILE A O 1
ATOM 1200 N N . TYR A 1 149 ? 1.909 2.190 9.172 1.00 97.25 149 TYR A N 1
ATOM 1201 C CA . TYR A 1 149 ? 1.030 3.314 8.838 1.00 97.25 149 TYR A CA 1
ATOM 1202 C C . TYR A 1 149 ? 0.147 3.746 10.015 1.00 97.25 149 TYR A C 1
ATOM 1204 O O . TYR A 1 149 ? -1.056 3.477 10.007 1.00 97.25 149 TYR A O 1
ATOM 1212 N N . PRO A 1 150 ? 0.701 4.392 11.057 1.00 96.69 150 PRO A N 1
ATOM 1213 C CA . PRO A 1 150 ? -0.104 4.808 12.193 1.00 96.69 150 PRO A CA 1
ATOM 1214 C C . PRO A 1 150 ? -1.003 5.997 11.831 1.00 96.69 150 PRO A C 1
ATOM 1216 O O . PRO A 1 150 ? -0.610 6.902 11.093 1.00 96.69 150 PRO A O 1
ATOM 1219 N N . ALA A 1 151 ? -2.208 6.021 12.393 1.00 97.00 151 ALA A N 1
ATOM 1220 C CA . ALA A 1 151 ? -3.041 7.217 12.402 1.00 97.00 151 ALA A CA 1
ATOM 1221 C C . ALA A 1 151 ? -2.688 8.103 13.603 1.00 97.00 151 ALA A C 1
ATOM 1223 O O . ALA A 1 151 ? -2.267 7.617 14.655 1.00 97.00 151 ALA A O 1
ATOM 1224 N N . GLU A 1 152 ? -2.894 9.411 13.468 1.00 94.94 152 GLU A N 1
ATOM 1225 C CA . GLU A 1 152 ? -2.778 10.318 14.608 1.00 94.94 152 GLU A CA 1
ATOM 1226 C C . GLU A 1 152 ? -3.854 9.975 15.662 1.00 94.94 152 GLU A C 1
ATOM 1228 O O . GLU A 1 152 ? -5.026 9.812 15.300 1.00 94.94 152 GLU A O 1
ATOM 1233 N N . PRO A 1 153 ? -3.509 9.842 16.958 1.00 94.19 153 PRO A N 1
ATOM 1234 C CA . PRO A 1 153 ? -4.486 9.515 17.993 1.00 94.19 153 PRO A CA 1
ATOM 1235 C C . PRO A 1 153 ? -5.639 10.524 18.049 1.00 94.19 153 PRO A C 1
ATOM 1237 O O . PRO A 1 153 ? -5.415 11.729 18.084 1.00 94.19 153 PRO A O 1
ATOM 1240 N N . GLY A 1 154 ? -6.877 10.024 18.080 1.00 94.88 154 GLY A N 1
ATOM 1241 C CA . GLY A 1 154 ? -8.085 10.861 18.093 1.00 94.88 154 GLY A CA 1
ATOM 1242 C C . GLY A 1 154 ? -8.467 11.464 16.736 1.00 94.88 154 GLY A C 1
ATOM 1243 O O . GLY A 1 154 ? -9.443 12.203 16.665 1.00 94.88 154 GLY A O 1
ATOM 1244 N N . SER A 1 155 ? -7.729 11.160 15.664 1.00 97.06 155 SER A N 1
ATOM 1245 C CA . SER A 1 155 ? -8.101 11.570 14.306 1.00 97.06 155 SER A CA 1
ATOM 1246 C C . SER A 1 155 ? -9.205 10.681 13.710 1.00 97.06 155 SER A C 1
ATOM 1248 O O . SER A 1 155 ? -9.308 9.509 14.085 1.00 97.06 155 SER A O 1
ATOM 1250 N N . PRO A 1 156 ? -9.948 11.167 12.694 1.00 97.75 156 PRO A N 1
ATOM 1251 C CA . PRO A 1 1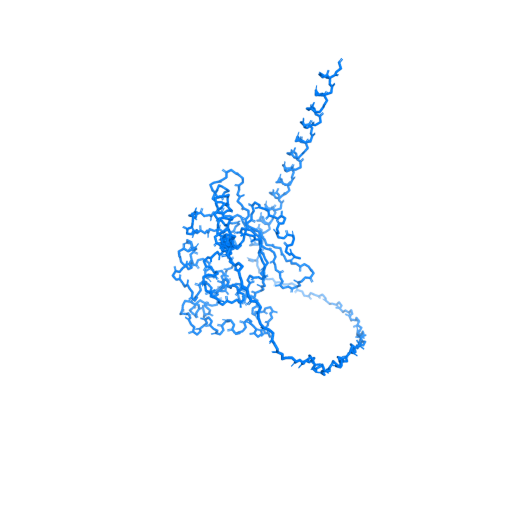56 ? -10.897 10.340 11.944 1.00 97.75 156 PRO A CA 1
ATOM 1252 C C . PRO A 1 156 ? -10.260 9.082 11.339 1.00 97.75 156 PRO A C 1
ATOM 1254 O O . PRO A 1 156 ? -10.889 8.031 11.274 1.00 97.75 156 PRO A O 1
ATOM 1257 N N . SER A 1 157 ? -8.983 9.145 10.945 1.00 97.88 157 SER A N 1
ATOM 1258 C CA . SER A 1 157 ? -8.267 7.973 10.434 1.00 97.88 157 SER A CA 1
ATOM 1259 C C . SER A 1 157 ? -7.989 6.927 11.517 1.00 97.88 157 SER A C 1
ATOM 1261 O O . SER A 1 157 ? -7.945 5.742 11.204 1.00 97.88 157 SER A O 1
ATOM 1263 N N . ALA A 1 158 ? -7.852 7.321 12.789 1.00 97.81 158 ALA A N 1
ATOM 1264 C CA . ALA A 1 158 ? -7.742 6.363 13.890 1.00 97.81 158 ALA A CA 1
ATOM 1265 C C . ALA A 1 158 ? -9.072 5.629 14.133 1.00 97.81 158 ALA A C 1
ATOM 1267 O O . ALA A 1 158 ? -9.066 4.422 14.373 1.00 97.81 158 ALA A O 1
ATOM 1268 N N . ASP A 1 159 ? -10.207 6.326 14.021 1.00 97.81 159 ASP A N 1
ATOM 1269 C CA . ASP A 1 159 ? -11.535 5.698 14.053 1.00 97.81 159 ASP A CA 1
ATOM 1270 C C . ASP A 1 159 ? -11.748 4.757 12.865 1.00 97.81 159 ASP A C 1
ATOM 1272 O O . ASP A 1 159 ? -12.146 3.606 13.044 1.00 97.81 159 ASP A O 1
ATOM 1276 N N . ALA A 1 160 ? -11.402 5.203 11.658 1.00 98.00 160 ALA A N 1
ATOM 1277 C CA . ALA A 1 160 ? -11.511 4.400 10.447 1.00 98.00 160 ALA A CA 1
ATOM 1278 C C . ALA A 1 160 ? -10.632 3.136 10.498 1.00 98.00 160 ALA A C 1
ATOM 1280 O O . ALA A 1 160 ? -11.081 2.069 10.087 1.00 98.00 160 ALA A O 1
ATOM 1281 N N . LEU A 1 161 ? -9.421 3.199 11.069 1.00 98.06 161 LEU A N 1
ATOM 1282 C CA . LEU A 1 161 ? -8.594 2.005 11.291 1.00 98.06 161 LEU A CA 1
ATOM 1283 C C . LEU A 1 161 ? -9.218 1.026 12.300 1.00 98.06 161 LEU A C 1
ATOM 1285 O O . LEU A 1 161 ? -9.143 -0.184 12.087 1.00 98.06 161 LEU A O 1
ATOM 1289 N N . ARG A 1 162 ? -9.877 1.512 13.363 1.00 97.19 162 ARG A N 1
ATOM 1290 C CA . ARG A 1 162 ? -10.625 0.647 14.299 1.00 97.19 162 ARG A CA 1
ATOM 1291 C C . ARG A 1 162 ? -11.809 -0.044 13.622 1.00 97.19 162 ARG A C 1
ATOM 1293 O O . ARG A 1 162 ? -12.040 -1.237 13.842 1.00 97.19 162 ARG A O 1
ATOM 1300 N N . LEU A 1 163 ? -12.541 0.685 12.778 1.00 97.25 163 LEU A N 1
ATOM 1301 C CA . LEU A 1 163 ? -13.623 0.119 11.969 1.00 97.25 163 LEU A CA 1
ATOM 1302 C C . LEU A 1 163 ? -13.086 -0.927 10.989 1.00 97.25 163 LEU A C 1
ATOM 1304 O O . LEU A 1 163 ? -13.645 -2.016 10.887 1.00 97.25 163 LEU A O 1
ATOM 1308 N N . LEU A 1 164 ? -11.960 -0.639 10.334 1.00 97.50 164 LEU A N 1
ATOM 1309 C CA . LEU A 1 164 ? -11.314 -1.561 9.406 1.00 97.50 164 LEU A CA 1
A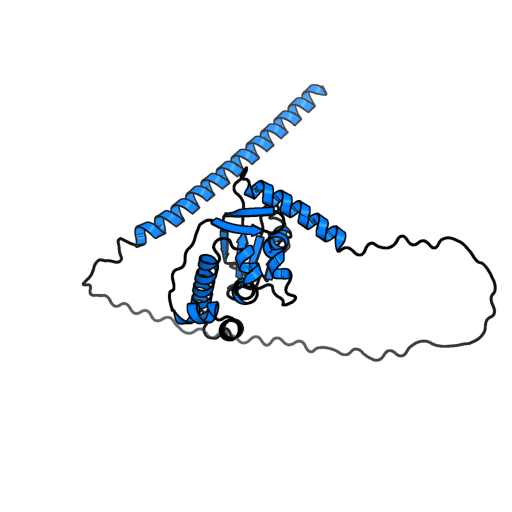TOM 1310 C C . LEU A 1 164 ? -10.855 -2.848 10.103 1.00 97.50 164 LEU A C 1
ATOM 1312 O O . LEU A 1 164 ? -11.048 -3.934 9.563 1.00 97.50 164 LEU A O 1
ATOM 1316 N N . ALA A 1 165 ? -10.301 -2.744 11.314 1.00 95.88 165 ALA A N 1
ATOM 1317 C CA . ALA A 1 165 ? -9.930 -3.904 12.122 1.00 95.88 165 ALA A CA 1
ATOM 1318 C C . ALA A 1 165 ? -11.150 -4.775 12.470 1.00 95.88 165 ALA A C 1
ATOM 1320 O O . ALA A 1 165 ? -11.090 -6.001 12.367 1.00 95.88 165 ALA A O 1
ATOM 1321 N N . SER A 1 166 ? -12.275 -4.145 12.822 1.00 95.19 166 SER A N 1
ATOM 1322 C CA . SER A 1 166 ? -13.535 -4.843 13.123 1.00 95.19 166 SER A CA 1
ATOM 1323 C C . SER A 1 166 ? -14.116 -5.536 11.884 1.00 95.19 166 SER A C 1
ATOM 1325 O O . SER A 1 166 ? -14.566 -6.683 11.950 1.00 95.19 166 SER A O 1
ATOM 1327 N N . TRP A 1 167 ? -14.056 -4.869 10.729 1.00 94.94 167 TRP A N 1
ATOM 1328 C CA . TRP A 1 167 ? -14.444 -5.453 9.447 1.00 94.94 167 TRP A CA 1
ATOM 1329 C C . TRP A 1 167 ? -13.572 -6.662 9.087 1.00 94.94 167 TRP A C 1
ATOM 1331 O O . TRP A 1 167 ? -14.109 -7.717 8.755 1.00 94.94 167 TRP A O 1
ATOM 1341 N N . ALA A 1 168 ? -12.248 -6.545 9.219 1.00 92.62 168 ALA A N 1
ATOM 1342 C CA . ALA A 1 168 ? -11.312 -7.625 8.909 1.00 92.62 168 ALA A CA 1
ATOM 1343 C C . ALA A 1 168 ? -11.572 -8.874 9.766 1.00 92.62 168 ALA A C 1
ATOM 1345 O O . ALA A 1 168 ? -11.619 -9.984 9.242 1.00 92.62 168 ALA A O 1
ATOM 1346 N N . ALA A 1 169 ? -11.835 -8.689 11.064 1.00 90.62 169 ALA A N 1
ATOM 1347 C CA . ALA A 1 169 ? -12.209 -9.784 11.956 1.00 90.62 169 ALA A CA 1
ATOM 1348 C C . ALA A 1 169 ? -13.513 -10.483 11.524 1.00 90.62 169 ALA A C 1
ATOM 1350 O O . ALA A 1 169 ? -13.650 -11.691 11.694 1.00 90.62 169 ALA A O 1
ATOM 1351 N N . THR A 1 170 ? -14.459 -9.747 10.931 1.00 88.38 170 THR A N 1
ATOM 1352 C CA . THR A 1 170 ? -15.721 -10.318 10.431 1.00 88.38 170 THR A CA 1
ATOM 1353 C C . THR A 1 170 ? -15.508 -11.149 9.161 1.00 88.38 170 THR A C 1
ATOM 1355 O O . THR A 1 170 ? -16.122 -12.204 9.016 1.00 88.38 170 THR A O 1
ATOM 1358 N N . GLN A 1 171 ? -14.617 -10.716 8.260 1.00 82.56 171 GLN A N 1
ATOM 1359 C CA . GLN A 1 171 ? -14.282 -11.473 7.045 1.00 82.56 171 GLN A CA 1
ATOM 1360 C C . GLN A 1 171 ? -13.605 -12.811 7.374 1.00 82.56 171 GLN A C 1
ATOM 1362 O O . GLN A 1 171 ? -13.958 -13.832 6.794 1.00 82.56 171 GLN A O 1
ATOM 1367 N N . GLU A 1 172 ? -12.713 -12.837 8.370 1.00 77.25 172 GLU A N 1
ATOM 1368 C CA . GLU A 1 172 ? -12.078 -14.082 8.826 1.00 77.25 172 GLU A CA 1
ATOM 1369 C C . GLU A 1 172 ? -13.097 -15.099 9.360 1.00 77.25 172 GLU A C 1
ATOM 1371 O O . GLU A 1 172 ? -12.968 -16.297 9.113 1.00 77.25 172 GLU A O 1
ATOM 1376 N N . VAL A 1 173 ? -14.122 -14.637 10.083 1.00 64.19 173 VAL A N 1
ATOM 1377 C CA . VAL A 1 173 ? -15.200 -15.507 10.581 1.00 64.19 173 VAL A CA 1
ATOM 1378 C C . VAL A 1 173 ? -16.042 -16.059 9.427 1.00 64.19 173 VAL A C 1
ATOM 1380 O O . VAL A 1 173 ? -16.480 -17.204 9.496 1.00 64.19 173 VAL A O 1
ATOM 1383 N N . ALA A 1 174 ? -16.244 -15.283 8.359 1.00 62.66 174 ALA A N 1
ATOM 1384 C CA . ALA A 1 174 ? -16.999 -15.713 7.182 1.00 62.66 174 ALA A CA 1
ATOM 1385 C C . ALA A 1 174 ? -16.225 -16.701 6.284 1.00 62.66 174 ALA A C 1
ATOM 1387 O O . ALA A 1 174 ? -16.839 -17.568 5.666 1.00 62.66 174 ALA A O 1
ATOM 1388 N N . GLU A 1 175 ? -14.893 -16.596 6.219 1.00 60.88 175 GLU A N 1
ATOM 1389 C CA . GLU A 1 175 ? -14.034 -17.522 5.461 1.00 60.88 175 GLU A CA 1
ATOM 1390 C C . GLU A 1 175 ? -13.734 -18.836 6.202 1.00 60.88 175 GLU A C 1
ATOM 1392 O O . GLU A 1 175 ? -13.279 -19.802 5.583 1.00 60.88 175 GLU A O 1
ATOM 1397 N N . GLN A 1 176 ? -14.005 -18.923 7.509 1.00 42.00 176 GLN A N 1
ATOM 1398 C CA . GLN A 1 176 ? -13.924 -20.194 8.227 1.00 42.00 176 GLN A CA 1
ATOM 1399 C C . GLN A 1 176 ? -15.028 -21.139 7.732 1.00 42.00 176 GLN A C 1
ATOM 1401 O O . GLN A 1 176 ? -16.207 -20.792 7.824 1.00 42.00 176 GLN A O 1
ATOM 1406 N N . PRO A 1 177 ? -14.694 -22.355 7.245 1.00 47.81 177 PRO A N 1
ATOM 1407 C CA . PRO A 1 177 ? -15.697 -23.339 6.874 1.00 47.81 177 PRO A CA 1
ATOM 1408 C C . PRO A 1 177 ? -16.575 -23.605 8.087 1.00 47.81 177 PRO A C 1
ATOM 1410 O O . PRO A 1 177 ? -16.123 -24.169 9.086 1.00 47.81 177 PRO A O 1
ATOM 1413 N N . GLN A 1 178 ? -17.826 -23.166 8.006 1.00 51.00 178 GLN A N 1
ATOM 1414 C CA . GLN A 1 178 ? -18.825 -23.403 9.027 1.00 51.00 178 GLN A CA 1
ATOM 1415 C C . GLN A 1 178 ? -18.994 -24.921 9.114 1.00 51.00 178 GLN A C 1
ATOM 1417 O O . GLN A 1 178 ? -19.611 -25.540 8.247 1.00 51.00 178 GLN A O 1
ATOM 1422 N N . ALA A 1 179 ? -18.345 -25.541 10.104 1.00 50.47 179 ALA A N 1
ATOM 1423 C CA . ALA A 1 179 ? -18.457 -26.967 10.346 1.00 50.47 179 ALA A CA 1
ATOM 1424 C C . ALA A 1 179 ? -19.940 -27.254 10.573 1.00 50.47 179 ALA A C 1
ATOM 1426 O O . ALA A 1 179 ? -20.515 -26.843 11.584 1.00 50.47 179 ALA A O 1
ATOM 1427 N N . ALA A 1 180 ? -20.569 -27.874 9.573 1.00 49.09 180 ALA A N 1
ATOM 1428 C CA . ALA A 1 180 ? -21.980 -28.198 9.610 1.00 49.09 180 ALA A CA 1
ATOM 1429 C C . ALA A 1 180 ? -22.268 -28.960 10.911 1.00 49.09 180 ALA A C 1
ATOM 1431 O O . ALA A 1 180 ? -21.509 -29.875 11.252 1.00 49.09 180 ALA A O 1
ATOM 1432 N N . PRO A 1 181 ? -23.334 -28.615 11.653 1.00 47.91 181 PRO A N 1
ATOM 1433 C CA . PRO A 1 181 ? -23.724 -29.410 12.799 1.00 47.91 181 PRO A CA 1
ATOM 1434 C C . PRO A 1 181 ? -24.008 -30.821 12.286 1.00 47.91 181 PRO A C 1
ATOM 1436 O O . PRO A 1 181 ? -24.886 -31.017 11.446 1.00 47.91 181 PRO A O 1
ATOM 1439 N N . THR A 1 182 ? -23.229 -31.796 12.753 1.00 49.94 182 THR A N 1
ATOM 1440 C CA . THR A 1 182 ? -23.438 -33.223 12.501 1.00 49.94 182 THR A CA 1
ATOM 1441 C C . THR A 1 182 ? -24.810 -33.624 13.045 1.00 49.94 182 THR A C 1
ATOM 1443 O O . THR A 1 182 ? -24.954 -34.079 14.177 1.00 49.94 182 THR A O 1
ATOM 1446 N N . ALA A 1 183 ? -25.847 -33.427 12.237 1.00 49.88 183 ALA A N 1
ATOM 1447 C CA . ALA A 1 183 ? -27.149 -34.031 12.419 1.00 49.88 183 ALA A CA 1
ATOM 1448 C C . ALA A 1 183 ? -27.023 -35.494 11.981 1.00 49.88 183 ALA A C 1
ATOM 1450 O O . ALA A 1 183 ? -27.035 -35.809 10.795 1.00 49.88 183 ALA A O 1
ATOM 1451 N N . GLY A 1 184 ? -26.824 -36.389 12.946 1.00 39.78 184 GLY A N 1
ATOM 1452 C CA . GLY A 1 184 ? -26.621 -37.807 12.655 1.00 39.78 184 GLY A CA 1
ATOM 1453 C C . GLY A 1 184 ? -26.761 -38.716 13.867 1.00 39.78 184 GLY A C 1
ATOM 1454 O O . GLY A 1 184 ? -26.055 -39.709 13.971 1.00 39.78 184 GLY A O 1
ATOM 1455 N N . GLY A 1 185 ? -27.643 -38.372 14.804 1.00 45.56 185 GLY A N 1
ATOM 1456 C CA . GLY A 1 185 ? -28.015 -39.237 15.917 1.00 45.56 185 GLY A CA 1
ATOM 1457 C C . GLY A 1 185 ? -29.476 -39.647 15.810 1.00 45.56 185 GLY A C 1
ATOM 1458 O O . GLY A 1 185 ? -30.316 -38.980 16.404 1.00 45.56 185 GLY A O 1
ATOM 1459 N N . ARG A 1 186 ? -29.769 -40.715 15.053 1.00 42.25 186 ARG A N 1
ATOM 1460 C CA . ARG A 1 186 ? -30.801 -41.727 15.362 1.00 42.25 186 ARG A CA 1
ATOM 1461 C C . ARG A 1 186 ? -30.915 -42.782 14.254 1.00 42.25 186 ARG A C 1
ATOM 1463 O O . ARG A 1 186 ? -31.454 -42.531 13.186 1.00 42.25 186 ARG A O 1
ATOM 1470 N N . ASP A 1 187 ? -30.461 -43.971 14.639 1.00 39.66 187 ASP A N 1
ATOM 1471 C CA . ASP A 1 187 ? -31.153 -45.253 14.490 1.00 39.66 187 ASP A CA 1
ATOM 1472 C C . ASP A 1 187 ? -31.195 -45.933 13.108 1.00 39.66 187 ASP A C 1
ATOM 1474 O O . ASP A 1 187 ? -31.899 -45.507 12.195 1.00 39.66 187 ASP A O 1
ATOM 1478 N N . ARG A 1 188 ? -30.512 -47.086 13.008 1.00 40.22 188 ARG A N 1
ATOM 1479 C CA . ARG A 1 188 ? -31.171 -48.382 12.754 1.00 40.22 188 ARG A CA 1
ATOM 1480 C C . ARG A 1 188 ? -30.197 -49.555 12.858 1.00 40.22 188 ARG A C 1
ATOM 1482 O O . ARG A 1 188 ? -29.341 -49.796 12.012 1.00 40.22 188 ARG A O 1
ATOM 1489 N N . ASN A 1 189 ? -30.411 -50.327 13.908 1.00 36.09 189 ASN A N 1
ATOM 1490 C CA . ASN A 1 189 ? -29.999 -51.713 14.053 1.00 36.09 189 ASN A CA 1
ATOM 1491 C C . ASN A 1 189 ? -30.663 -52.586 12.961 1.00 36.09 189 ASN A C 1
ATOM 1493 O O . ASN A 1 189 ? -31.891 -52.625 12.933 1.00 36.09 189 ASN A O 1
ATOM 1497 N N . ARG A 1 190 ? -29.901 -53.300 12.108 1.00 33.94 190 ARG A N 1
ATOM 1498 C CA . ARG A 1 190 ? -30.022 -54.770 11.935 1.00 33.94 190 ARG A CA 1
ATOM 1499 C C . ARG A 1 190 ? -29.158 -55.396 10.821 1.00 33.94 190 ARG A C 1
ATOM 1501 O O . ARG A 1 190 ? -29.240 -55.022 9.660 1.00 33.94 190 ARG A O 1
ATOM 1508 N N . LEU A 1 191 ? -28.555 -56.513 11.239 1.00 36.66 191 LEU A N 1
ATOM 1509 C CA . LEU A 1 191 ? -28.254 -57.772 10.536 1.00 36.66 191 LEU A CA 1
ATOM 1510 C C . LEU A 1 191 ? -26.926 -57.921 9.783 1.00 36.66 191 LEU A C 1
ATOM 1512 O O . LEU A 1 191 ? -26.718 -57.475 8.661 1.00 36.66 191 LEU A O 1
ATOM 1516 N N . ALA A 1 192 ? -26.082 -58.702 10.455 1.00 35.50 192 ALA A N 1
ATOM 1517 C CA . ALA A 1 192 ? -24.945 -59.441 9.955 1.00 35.50 192 ALA A CA 1
ATOM 1518 C C . ALA A 1 192 ? -25.331 -60.478 8.888 1.00 35.50 192 ALA A C 1
ATOM 1520 O O . ALA A 1 192 ? -26.293 -61.218 9.071 1.00 35.50 192 ALA A O 1
ATOM 1521 N N . TYR A 1 193 ? -24.482 -60.602 7.868 1.00 35.75 193 TYR A N 1
ATOM 1522 C CA . TYR A 1 193 ? -24.043 -61.875 7.295 1.00 35.75 193 TYR A CA 1
ATOM 1523 C C . TYR A 1 193 ? -22.595 -61.701 6.824 1.00 35.75 193 TYR A C 1
ATOM 1525 O O . TYR A 1 193 ? -22.256 -60.717 6.171 1.00 35.75 193 TYR A O 1
ATOM 1533 N N . GLY A 1 194 ? -21.726 -62.622 7.240 1.00 30.92 194 GLY A N 1
ATOM 1534 C CA . GLY A 1 194 ? -20.305 -62.618 6.913 1.00 30.92 194 GLY A CA 1
ATOM 1535 C C . GLY A 1 194 ? -19.974 -63.392 5.640 1.00 30.92 194 GLY A C 1
ATOM 1536 O O . GLY A 1 194 ? -20.761 -64.220 5.202 1.00 30.92 194 GLY A O 1
ATOM 1537 N N . LEU A 1 195 ? -18.777 -63.131 5.104 1.00 34.34 195 LEU A N 1
ATOM 1538 C CA . LEU A 1 195 ? -17.793 -64.079 4.548 1.00 34.34 195 LEU A CA 1
ATOM 1539 C C . LEU A 1 195 ? -16.777 -63.302 3.696 1.00 34.34 195 LEU A C 1
ATOM 1541 O O . LEU A 1 195 ? -17.160 -62.476 2.877 1.00 34.34 195 LEU A O 1
ATOM 1545 N N . GLY A 1 196 ? -15.484 -63.618 3.846 1.00 30.31 196 GLY A N 1
ATOM 1546 C CA . GLY A 1 196 ? -14.509 -63.375 2.773 1.00 30.31 196 GLY A CA 1
ATOM 1547 C C . GLY A 1 196 ? -13.258 -62.554 3.102 1.00 30.31 196 GLY A C 1
ATOM 1548 O O . GLY A 1 196 ? -13.055 -61.484 2.557 1.00 30.31 196 GLY A O 1
ATOM 1549 N N . SER A 1 197 ? -12.377 -63.114 3.932 1.00 32.56 197 SER A N 1
ATOM 1550 C CA . SER A 1 197 ? -10.945 -63.298 3.636 1.00 32.56 197 SER A CA 1
ATOM 1551 C C . SER A 1 197 ? -10.086 -62.183 2.987 1.00 32.56 197 SER A C 1
ATOM 1553 O O . SER A 1 197 ? -10.088 -61.990 1.780 1.00 32.56 197 SER A O 1
ATOM 1555 N N . ARG A 1 198 ? -9.095 -61.764 3.797 1.00 34.16 198 ARG A N 1
ATOM 1556 C CA . ARG A 1 198 ? -7.630 -61.776 3.532 1.00 34.16 198 ARG A CA 1
ATOM 1557 C C . ARG A 1 198 ? -6.926 -60.562 2.873 1.00 34.16 198 ARG A C 1
ATOM 1559 O O . ARG A 1 198 ? -6.887 -60.417 1.662 1.00 34.16 198 ARG A O 1
ATOM 1566 N N . ARG A 1 199 ? -6.090 -59.963 3.744 1.00 37.09 199 ARG A N 1
ATOM 1567 C CA . ARG A 1 199 ? -4.682 -59.490 3.613 1.00 37.09 199 ARG A CA 1
ATOM 1568 C C . ARG A 1 199 ? -4.384 -58.009 3.262 1.00 37.09 199 ARG A C 1
ATOM 1570 O O . ARG A 1 199 ? -4.821 -57.529 2.226 1.00 37.09 199 ARG A O 1
ATOM 1577 N N . PRO A 1 200 ? -3.531 -57.334 4.077 1.00 39.66 200 PRO A N 1
ATOM 1578 C CA . PRO A 1 200 ? -2.971 -55.998 3.833 1.00 39.66 200 PRO A CA 1
ATOM 1579 C C . PRO A 1 200 ? -1.475 -56.080 3.377 1.00 39.66 200 PRO A C 1
ATOM 1581 O O . PRO A 1 200 ? -1.052 -57.136 2.905 1.00 39.66 200 PRO A O 1
ATOM 1584 N N . PRO A 1 201 ? -0.652 -55.008 3.457 1.00 47.03 201 PRO A N 1
ATOM 1585 C CA . PRO A 1 201 ? -0.184 -54.198 2.329 1.00 47.03 201 PRO A CA 1
ATOM 1586 C C . PRO A 1 201 ? 1.299 -54.438 1.953 1.00 47.03 201 PRO A C 1
ATOM 1588 O O . PRO A 1 201 ? 2.094 -54.918 2.761 1.00 47.03 201 PRO A O 1
ATOM 1591 N N . ARG A 1 202 ? 1.726 -54.020 0.750 1.00 38.75 202 ARG A N 1
ATOM 1592 C CA . ARG A 1 202 ? 3.157 -53.964 0.385 1.00 38.75 202 ARG A CA 1
ATOM 1593 C C . ARG A 1 202 ? 3.717 -52.542 0.484 1.00 38.75 202 ARG A C 1
ATOM 1595 O O . ARG A 1 202 ? 3.433 -51.682 -0.339 1.00 38.75 202 ARG A O 1
ATOM 1602 N N . ARG A 1 203 ? 4.558 -52.353 1.505 1.00 40.62 203 ARG A N 1
ATOM 1603 C CA . ARG A 1 203 ? 5.568 -51.295 1.665 1.00 40.62 203 ARG A CA 1
ATOM 1604 C C . ARG A 1 203 ? 6.798 -51.623 0.817 1.00 40.62 203 ARG A C 1
ATOM 1606 O O . ARG A 1 203 ? 7.398 -52.665 1.046 1.00 40.62 203 ARG A O 1
ATOM 1613 N N . LEU A 1 204 ? 7.233 -50.697 -0.030 1.00 46.25 204 LEU A N 1
ATOM 1614 C CA . LEU A 1 204 ? 8.593 -50.555 -0.578 1.00 46.25 204 LEU A CA 1
ATOM 1615 C C . LEU A 1 204 ? 8.717 -49.068 -0.958 1.00 46.25 204 LEU A C 1
ATOM 1617 O O . LEU A 1 204 ? 7.805 -48.543 -1.575 1.00 46.25 204 LEU A O 1
ATOM 1621 N N . GLY A 1 205 ? 9.724 -48.271 -0.630 1.00 35.22 205 GLY A N 1
ATOM 1622 C CA . GLY A 1 205 ? 10.919 -48.402 0.185 1.00 35.22 205 GLY A CA 1
ATOM 1623 C C . GLY A 1 205 ? 11.508 -46.986 0.267 1.00 35.22 205 GLY A C 1
ATOM 1624 O O . GLY A 1 205 ? 11.638 -46.308 -0.747 1.00 35.22 205 GLY A O 1
ATOM 1625 N N . ARG A 1 206 ? 11.800 -46.506 1.479 1.00 38.59 206 ARG A N 1
ATOM 1626 C CA . ARG A 1 206 ? 12.577 -45.278 1.706 1.00 38.59 206 ARG A CA 1
ATOM 1627 C C . ARG A 1 206 ? 14.048 -45.574 1.430 1.00 38.59 206 ARG A C 1
ATOM 1629 O O . ARG A 1 206 ? 14.529 -46.578 1.948 1.00 38.59 206 ARG A O 1
ATOM 1636 N N . ARG A 1 207 ? 14.768 -44.672 0.758 1.00 38.09 207 ARG A N 1
ATOM 1637 C CA . ARG A 1 207 ? 16.226 -44.476 0.900 1.00 38.09 207 ARG A CA 1
ATOM 1638 C C . ARG A 1 207 ? 16.634 -43.060 0.432 1.00 38.09 207 ARG A C 1
ATOM 1640 O O . ARG A 1 207 ? 15.810 -42.402 -0.195 1.00 38.09 207 ARG A O 1
ATOM 1647 N N . PRO A 1 208 ? 17.796 -42.536 0.870 1.00 41.03 208 PRO A N 1
ATOM 1648 C CA . PRO A 1 208 ? 17.887 -41.234 1.528 1.00 41.03 208 PRO A CA 1
ATOM 1649 C C . PRO A 1 208 ? 18.632 -40.161 0.715 1.00 41.03 208 PRO A C 1
ATOM 1651 O O . PRO A 1 208 ? 19.314 -40.454 -0.262 1.00 41.03 208 PRO A O 1
ATOM 1654 N N . LEU A 1 209 ? 18.506 -38.917 1.185 1.00 36.78 209 LEU A N 1
ATOM 1655 C CA . LEU A 1 209 ? 19.268 -37.735 0.769 1.00 36.78 209 LEU A CA 1
ATOM 1656 C C . LEU A 1 209 ? 20.769 -37.884 1.090 1.00 36.78 209 LEU A C 1
ATOM 1658 O O . LEU A 1 209 ? 21.090 -38.359 2.184 1.00 36.78 209 LEU A O 1
ATOM 1662 N N . PRO A 1 210 ? 21.683 -37.385 0.239 1.00 45.53 210 PRO A N 1
ATOM 1663 C CA . PRO A 1 210 ? 23.028 -37.040 0.664 1.00 45.53 210 PRO A CA 1
ATOM 1664 C C . PRO A 1 210 ? 23.122 -35.565 1.080 1.00 45.53 210 PRO A C 1
ATOM 1666 O O . PRO A 1 210 ? 22.908 -34.638 0.299 1.00 45.53 210 PRO A O 1
ATOM 1669 N N . THR A 1 211 ? 23.485 -35.385 2.344 1.00 31.39 211 THR A N 1
ATOM 1670 C CA . THR A 1 211 ? 24.081 -34.190 2.940 1.00 31.39 211 THR A CA 1
ATOM 1671 C C . THR A 1 211 ? 25.508 -34.019 2.414 1.00 31.39 211 THR A C 1
ATOM 1673 O O . THR A 1 211 ? 26.286 -34.961 2.521 1.00 31.39 211 THR A O 1
ATOM 1676 N N . ALA A 1 212 ? 25.880 -32.833 1.927 1.00 32.75 212 ALA A N 1
ATOM 1677 C CA . ALA A 1 212 ? 27.252 -32.314 2.015 1.00 32.75 212 ALA A CA 1
ATOM 1678 C C . ALA A 1 212 ? 27.281 -30.829 1.622 1.00 32.75 212 ALA A C 1
ATOM 1680 O O . ALA A 1 212 ? 27.289 -30.474 0.445 1.00 32.75 212 ALA A O 1
ATOM 1681 N N . ALA A 1 213 ? 27.305 -29.962 2.633 1.00 30.19 213 ALA A N 1
ATOM 1682 C CA . ALA A 1 213 ? 27.757 -28.589 2.489 1.00 30.19 213 ALA A CA 1
ATOM 1683 C C . ALA A 1 213 ? 29.282 -28.604 2.306 1.00 30.19 213 ALA A C 1
ATOM 1685 O O . ALA A 1 213 ? 30.003 -29.106 3.168 1.00 30.19 213 ALA A O 1
ATOM 1686 N N . VAL A 1 214 ? 29.770 -28.062 1.191 1.00 31.64 214 VAL A N 1
ATOM 1687 C CA . VAL A 1 214 ? 31.195 -27.780 0.996 1.00 31.64 214 VAL A CA 1
ATOM 1688 C C . VAL A 1 214 ? 31.436 -26.324 1.376 1.00 31.64 214 VAL A C 1
ATOM 1690 O O . VAL A 1 214 ? 30.970 -25.400 0.715 1.00 31.64 214 VAL A O 1
ATOM 1693 N N . VAL A 1 215 ? 32.155 -26.147 2.480 1.00 30.41 215 VAL A N 1
ATOM 1694 C CA . VAL A 1 215 ? 32.729 -24.882 2.939 1.00 30.41 215 VAL A CA 1
ATOM 1695 C C . VAL A 1 215 ? 33.948 -24.573 2.067 1.00 30.41 215 VAL A C 1
ATOM 1697 O O . VAL A 1 215 ? 34.879 -25.372 2.007 1.00 30.41 215 VAL A O 1
ATOM 1700 N N . VAL A 1 216 ? 33.956 -23.415 1.405 1.00 30.52 216 VAL A N 1
ATOM 1701 C CA . VAL A 1 216 ? 35.124 -22.888 0.677 1.00 30.52 216 VAL A CA 1
ATOM 1702 C C . VAL A 1 216 ? 35.733 -21.741 1.497 1.00 30.52 216 VAL A C 1
ATOM 1704 O O . VAL A 1 216 ? 34.992 -20.853 1.923 1.00 30.52 216 VAL A O 1
ATOM 1707 N N . PRO A 1 217 ? 37.056 -21.726 1.754 1.00 30.97 217 PRO A N 1
ATOM 1708 C CA . PRO A 1 217 ? 37.686 -20.695 2.571 1.00 30.97 217 PRO A CA 1
ATOM 1709 C C . PRO A 1 217 ? 37.864 -19.367 1.818 1.00 30.97 217 PRO A C 1
ATOM 1711 O O . PRO A 1 217 ? 38.322 -19.319 0.676 1.00 30.97 217 PRO A O 1
ATOM 1714 N N . VAL A 1 218 ? 37.550 -18.276 2.519 1.00 31.45 218 VAL A N 1
ATOM 1715 C CA . VAL A 1 218 ? 37.757 -16.878 2.118 1.00 31.45 218 VAL A CA 1
ATOM 1716 C C . VAL A 1 218 ? 39.257 -16.553 2.102 1.00 31.45 218 VAL A C 1
ATOM 1718 O O . VAL A 1 218 ? 39.923 -16.623 3.136 1.00 31.45 218 VAL A O 1
ATOM 1721 N N . ARG A 1 219 ? 39.798 -16.150 0.945 1.00 31.61 219 ARG A N 1
ATOM 1722 C CA . ARG A 1 219 ? 41.136 -15.541 0.843 1.00 31.61 219 ARG A CA 1
ATOM 1723 C C . ARG A 1 219 ? 41.047 -14.031 1.084 1.00 31.61 219 ARG A C 1
ATOM 1725 O O . ARG A 1 219 ? 40.300 -13.334 0.406 1.00 31.61 219 ARG A O 1
ATOM 1732 N N . ARG A 1 220 ? 41.843 -13.540 2.041 1.00 29.69 220 ARG A N 1
ATOM 1733 C CA . ARG A 1 220 ? 42.116 -12.113 2.286 1.00 29.69 220 ARG A CA 1
ATOM 1734 C C . ARG A 1 220 ? 42.973 -11.531 1.155 1.00 29.69 220 ARG A C 1
ATOM 1736 O O . ARG A 1 220 ? 43.949 -12.161 0.756 1.00 29.69 220 ARG A O 1
ATOM 1743 N N . LEU A 1 221 ? 42.658 -10.311 0.725 1.00 32.38 221 LEU A N 1
ATOM 1744 C CA . LEU A 1 221 ? 43.541 -9.438 -0.059 1.00 32.38 221 LEU A CA 1
ATOM 1745 C C . LEU A 1 221 ? 43.815 -8.140 0.731 1.00 32.38 221 LEU A C 1
ATOM 1747 O O . LEU A 1 221 ? 42.983 -7.758 1.558 1.00 32.38 221 LEU A O 1
ATOM 1751 N N . PRO A 1 222 ? 44.995 -7.515 0.553 1.00 33.22 222 PRO A N 1
ATOM 1752 C CA . PRO A 1 222 ? 45.545 -6.538 1.485 1.00 33.22 222 PRO A CA 1
ATOM 1753 C C . PRO A 1 222 ? 45.084 -5.098 1.227 1.00 33.22 222 PRO A C 1
ATOM 1755 O O . PRO A 1 222 ? 44.647 -4.734 0.138 1.00 33.22 222 PRO A O 1
ATOM 1758 N N . ALA A 1 223 ? 45.239 -4.287 2.274 1.00 28.88 223 ALA A N 1
ATOM 1759 C CA . ALA A 1 223 ? 45.028 -2.849 2.294 1.00 28.88 223 ALA A CA 1
ATOM 1760 C C . ALA A 1 223 ? 46.056 -2.107 1.425 1.00 28.88 223 ALA A C 1
ATOM 1762 O O . ALA A 1 223 ? 47.252 -2.387 1.504 1.00 28.88 223 ALA A O 1
ATOM 1763 N N . LEU A 1 224 ? 45.594 -1.101 0.681 1.00 33.09 224 LEU A N 1
ATOM 1764 C CA . LEU A 1 224 ? 46.448 -0.051 0.137 1.00 33.09 224 LEU A CA 1
ATOM 1765 C C . LEU A 1 224 ? 45.981 1.305 0.668 1.00 33.09 224 LEU A C 1
ATOM 1767 O O . LEU A 1 224 ? 44.859 1.748 0.435 1.00 33.09 224 LEU A O 1
ATOM 1771 N N . SER A 1 225 ? 46.888 1.906 1.433 1.00 28.39 225 SER A N 1
ATOM 1772 C CA . SER A 1 225 ? 46.910 3.301 1.850 1.00 28.39 225 SER A CA 1
ATOM 1773 C C . SER A 1 225 ? 47.471 4.138 0.699 1.00 28.39 225 SER A C 1
ATOM 1775 O O . SER A 1 225 ? 48.459 3.741 0.083 1.00 28.39 225 SER A O 1
ATOM 1777 N N . GLY A 1 226 ? 46.865 5.287 0.417 1.00 29.09 226 GLY A N 1
ATOM 1778 C CA . GLY A 1 226 ? 47.337 6.224 -0.599 1.00 29.09 226 GLY A CA 1
ATOM 1779 C C . GLY A 1 226 ? 46.650 7.571 -0.435 1.00 29.09 226 GLY A C 1
ATOM 1780 O O . GLY A 1 226 ? 45.524 7.761 -0.881 1.00 29.09 226 GLY A O 1
ATOM 1781 N N . SER A 1 227 ?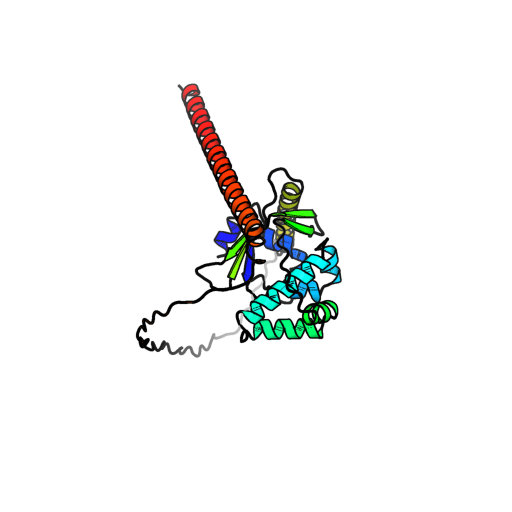 47.318 8.480 0.271 1.00 29.27 227 SER A N 1
ATOM 1782 C CA . SER A 1 227 ? 46.942 9.881 0.408 1.00 29.27 227 SER A CA 1
ATOM 1783 C C . SER A 1 227 ? 47.338 10.666 -0.838 1.00 29.27 227 SER A C 1
ATOM 1785 O O . SER A 1 227 ? 48.506 10.619 -1.209 1.00 29.27 227 SER A O 1
ATOM 1787 N N . GLU A 1 228 ? 46.450 11.499 -1.373 1.00 27.34 228 GLU A N 1
ATOM 1788 C CA . GLU A 1 228 ? 46.859 12.687 -2.128 1.00 27.34 228 GLU A CA 1
ATOM 1789 C C . GLU A 1 228 ? 45.783 13.778 -2.047 1.00 27.34 228 GLU A C 1
ATOM 1791 O O . GLU A 1 228 ? 44.582 13.505 -2.058 1.00 27.34 228 GLU A O 1
ATOM 1796 N N . ARG A 1 229 ? 46.231 15.024 -1.857 1.00 28.31 229 ARG A N 1
ATOM 1797 C CA . ARG A 1 229 ? 45.418 16.225 -1.616 1.00 28.31 229 ARG A CA 1
ATOM 1798 C C . ARG A 1 229 ? 45.396 17.126 -2.858 1.00 28.31 229 ARG A C 1
ATOM 1800 O O . ARG A 1 229 ? 46.470 17.484 -3.313 1.00 28.31 229 ARG A O 1
ATOM 1807 N N . LEU A 1 230 ? 44.185 17.615 -3.187 1.00 32.88 230 LEU A N 1
ATOM 1808 C CA . LEU A 1 230 ? 43.786 18.986 -3.615 1.00 32.88 230 LEU A CA 1
ATOM 1809 C C . LEU A 1 230 ? 44.342 19.559 -4.951 1.00 32.88 230 LEU A C 1
ATOM 1811 O O . LEU A 1 230 ? 45.464 19.239 -5.317 1.00 32.88 230 LEU A O 1
ATOM 1815 N N . PRO A 1 231 ? 43.587 20.423 -5.689 1.00 32.75 231 PRO A N 1
ATOM 1816 C CA . PRO A 1 231 ? 43.037 21.689 -5.176 1.00 32.75 231 PRO A CA 1
ATOM 1817 C C . PRO A 1 231 ? 41.604 22.080 -5.598 1.00 32.75 231 PRO A C 1
ATOM 1819 O O . PRO A 1 231 ? 40.944 21.450 -6.417 1.00 32.75 231 PRO A O 1
ATOM 1822 N N . ALA A 1 232 ? 41.134 23.153 -4.954 1.00 29.55 232 ALA A N 1
ATOM 1823 C CA . ALA A 1 232 ? 39.814 23.763 -5.052 1.00 29.55 232 ALA A CA 1
ATOM 1824 C C . ALA A 1 232 ? 39.713 24.826 -6.163 1.00 29.55 232 ALA A C 1
ATOM 1826 O O . ALA A 1 232 ? 40.629 25.625 -6.325 1.00 29.55 232 ALA A O 1
ATOM 1827 N N . SER A 1 233 ? 38.554 24.922 -6.828 1.00 29.05 233 SER A N 1
ATOM 1828 C CA . SER A 1 233 ? 37.856 26.193 -7.117 1.00 29.05 233 SER A CA 1
ATOM 1829 C C . SER A 1 233 ? 36.496 25.965 -7.805 1.00 29.05 233 SER A C 1
ATOM 1831 O O . SER A 1 233 ? 36.357 25.104 -8.664 1.00 29.05 233 SER A O 1
ATOM 1833 N N . GLY A 1 234 ? 35.500 26.783 -7.434 1.00 25.70 234 GLY A N 1
ATOM 1834 C CA . GLY A 1 234 ? 34.464 27.259 -8.362 1.00 25.70 234 GLY A CA 1
ATOM 1835 C C . GLY A 1 234 ? 33.108 26.538 -8.426 1.00 25.70 234 GLY A C 1
ATOM 1836 O O . GLY A 1 234 ? 32.845 25.777 -9.346 1.00 25.70 234 GLY A O 1
ATOM 1837 N N . SER A 1 235 ? 32.180 26.917 -7.540 1.00 29.59 235 SER A N 1
ATOM 1838 C CA . SER A 1 235 ? 30.854 27.490 -7.879 1.00 29.59 235 SER A CA 1
ATOM 1839 C C . SER A 1 235 ? 29.745 27.067 -6.905 1.00 29.59 235 SER A C 1
ATOM 1841 O O . SER A 1 235 ? 29.519 25.908 -6.568 1.00 29.59 235 SER A O 1
ATOM 1843 N N . ASN A 1 236 ? 29.080 28.092 -6.386 1.00 39.12 236 ASN A N 1
ATOM 1844 C CA . ASN A 1 236 ? 28.259 28.080 -5.191 1.00 39.12 236 ASN A CA 1
ATOM 1845 C C . ASN A 1 236 ? 26.776 28.033 -5.605 1.00 39.12 236 ASN A C 1
ATOM 1847 O O . ASN A 1 236 ? 26.199 29.055 -5.962 1.00 39.12 236 ASN A O 1
ATOM 1851 N N . SER A 1 237 ? 26.155 26.848 -5.606 1.00 35.12 237 SER A N 1
ATOM 1852 C CA . SER A 1 237 ? 24.689 26.698 -5.768 1.00 35.12 237 SER A CA 1
ATOM 1853 C C . SER A 1 237 ? 24.097 25.470 -5.045 1.00 35.12 237 SER A C 1
ATOM 1855 O O . SER A 1 237 ? 22.877 25.304 -4.962 1.00 35.12 237 SER A O 1
ATOM 1857 N N . SER A 1 238 ? 24.945 24.615 -4.471 1.00 33.22 238 SER A N 1
ATOM 1858 C CA . SER A 1 238 ? 24.546 23.366 -3.800 1.00 33.22 238 SER A CA 1
ATOM 1859 C C . SER A 1 238 ? 24.342 23.539 -2.288 1.00 33.22 238 SER A C 1
ATOM 1861 O O . SER A 1 238 ? 23.556 22.819 -1.679 1.00 33.22 238 SER A O 1
ATOM 1863 N N . ALA A 1 239 ? 24.978 24.545 -1.676 1.00 31.78 239 ALA A N 1
ATOM 1864 C CA . ALA A 1 239 ? 25.010 24.709 -0.220 1.00 31.78 239 ALA A CA 1
ATOM 1865 C C . ALA A 1 239 ? 23.698 25.242 0.394 1.00 31.78 239 ALA A C 1
ATOM 1867 O O . ALA A 1 239 ? 23.403 24.948 1.547 1.00 31.78 239 ALA A O 1
ATOM 1868 N N . ARG A 1 240 ? 22.855 25.964 -0.363 1.00 32.47 240 ARG A N 1
ATOM 1869 C CA . ARG A 1 240 ? 21.553 26.454 0.147 1.00 32.47 240 ARG A CA 1
ATOM 1870 C C . ARG A 1 240 ? 20.415 25.427 0.063 1.00 32.47 240 ARG A C 1
ATOM 1872 O O . ARG A 1 240 ? 19.365 25.656 0.651 1.00 32.47 240 ARG A O 1
ATOM 1879 N N . ARG A 1 241 ? 20.605 24.295 -0.631 1.00 39.44 241 ARG A N 1
ATOM 1880 C CA . ARG A 1 241 ? 19.563 23.265 -0.828 1.00 39.44 241 ARG A CA 1
ATOM 1881 C C . ARG A 1 241 ? 19.610 22.119 0.189 1.00 39.44 241 ARG A C 1
ATOM 1883 O O . ARG A 1 241 ? 18.581 21.494 0.422 1.00 39.44 241 ARG A O 1
ATOM 1890 N N . ASN A 1 242 ? 20.742 21.914 0.865 1.00 30.36 242 ASN A N 1
ATOM 1891 C CA . ASN A 1 242 ? 20.867 20.897 1.918 1.00 30.36 242 ASN A CA 1
ATOM 1892 C C . ASN A 1 242 ? 20.207 21.307 3.248 1.00 30.36 242 ASN A C 1
ATOM 1894 O O . ASN A 1 242 ? 19.711 20.441 3.965 1.00 30.36 242 ASN A O 1
ATOM 1898 N N . LEU A 1 243 ? 20.071 22.611 3.533 1.00 30.25 243 LEU A N 1
ATOM 1899 C CA . LEU A 1 243 ? 19.453 23.081 4.784 1.00 30.25 243 LEU A CA 1
ATOM 1900 C C . LEU A 1 243 ? 17.947 22.761 4.900 1.00 30.25 243 LEU A C 1
ATOM 1902 O O . LEU A 1 243 ? 17.427 22.686 6.012 1.00 30.25 243 LEU A O 1
ATOM 1906 N N . SER A 1 244 ? 17.232 22.542 3.787 1.00 34.25 244 SER A N 1
ATOM 1907 C CA . SER A 1 244 ? 15.810 22.134 3.815 1.00 34.25 244 SER A CA 1
ATOM 1908 C C . SER A 1 244 ? 15.603 20.622 3.994 1.00 34.25 244 SER A C 1
ATOM 1910 O O . SER A 1 244 ? 14.525 20.198 4.401 1.00 34.25 244 SER A O 1
ATOM 1912 N N . CYS A 1 245 ? 16.623 19.802 3.717 1.00 30.80 245 CYS A N 1
ATOM 1913 C CA . CYS A 1 245 ? 16.549 18.344 3.850 1.00 30.80 245 CYS A CA 1
ATOM 1914 C C . CYS A 1 245 ? 16.846 17.900 5.296 1.00 30.80 245 CYS A C 1
ATOM 1916 O O . CYS A 1 245 ? 16.124 17.081 5.864 1.00 30.80 245 CYS A O 1
ATOM 1918 N N . GLU A 1 246 ? 17.835 18.525 5.945 1.00 28.22 246 GLU A N 1
ATOM 1919 C CA . GLU A 1 246 ? 18.187 18.239 7.346 1.00 28.22 246 GLU A CA 1
ATOM 1920 C C . GLU A 1 246 ? 17.115 18.707 8.342 1.00 28.22 246 GLU A C 1
ATOM 1922 O O . GLU A 1 246 ? 16.872 18.057 9.359 1.00 28.22 246 GLU A O 1
ATOM 1927 N N . THR A 1 247 ? 16.397 19.790 8.032 1.00 32.00 247 THR A N 1
ATOM 1928 C CA . THR A 1 247 ? 15.325 20.312 8.897 1.00 32.00 247 THR A CA 1
ATOM 1929 C C . THR A 1 247 ? 14.084 19.416 8.938 1.00 32.00 247 THR A C 1
ATOM 1931 O O . THR A 1 247 ? 13.357 19.445 9.931 1.00 32.00 247 THR A O 1
ATOM 1934 N N . SER A 1 248 ? 13.843 18.588 7.915 1.00 34.62 248 SER A N 1
ATOM 1935 C CA . SER A 1 248 ? 12.708 17.653 7.888 1.00 34.62 248 SER A CA 1
ATOM 1936 C C . SER A 1 248 ? 12.987 16.388 8.717 1.00 34.62 248 SER A C 1
ATOM 1938 O O . SER A 1 248 ? 12.181 16.018 9.571 1.00 34.62 248 SER A O 1
ATOM 1940 N N . LEU A 1 249 ? 14.187 15.808 8.580 1.00 35.66 249 LEU A N 1
ATOM 1941 C CA . LEU A 1 249 ? 14.662 14.687 9.407 1.00 35.66 249 LEU A CA 1
ATOM 1942 C C . LEU A 1 249 ? 14.775 15.060 10.894 1.00 35.66 249 LEU A C 1
ATOM 1944 O O . LEU A 1 249 ? 14.337 14.299 11.759 1.00 35.66 249 LEU A O 1
ATOM 1948 N N . ALA A 1 250 ? 15.282 16.258 11.204 1.00 30.22 250 ALA A N 1
ATOM 1949 C CA . ALA A 1 250 ? 15.372 16.742 12.581 1.00 30.22 250 ALA A CA 1
ATOM 1950 C C . ALA A 1 250 ? 13.988 16.954 13.230 1.00 30.22 250 ALA A C 1
ATOM 1952 O O . ALA A 1 250 ? 13.818 16.699 14.424 1.00 30.22 250 ALA A O 1
ATOM 1953 N N . ARG A 1 251 ? 12.974 17.367 12.453 1.00 38.78 251 ARG A N 1
ATOM 1954 C CA . ARG A 1 251 ? 11.590 17.521 12.937 1.00 38.78 251 ARG A CA 1
ATOM 1955 C C . ARG A 1 251 ? 10.908 16.175 13.200 1.00 38.78 251 ARG A C 1
ATOM 1957 O O . ARG A 1 251 ? 10.257 16.049 14.237 1.00 38.78 251 ARG A O 1
ATOM 1964 N N . SER A 1 252 ? 11.110 15.165 12.348 1.00 34.03 252 SER A N 1
ATOM 1965 C CA . SER A 1 252 ? 10.621 13.798 12.609 1.00 34.03 252 SER A CA 1
ATOM 1966 C C . SER A 1 252 ? 11.271 13.173 13.846 1.00 34.03 252 SER A C 1
ATOM 1968 O O . SER A 1 252 ? 10.572 12.606 14.687 1.00 34.03 252 SER A O 1
ATOM 1970 N N . ALA A 1 253 ? 12.586 13.342 14.028 1.00 31.92 253 ALA A N 1
ATOM 1971 C CA . ALA A 1 253 ? 13.288 12.842 15.212 1.00 31.92 253 ALA A CA 1
ATOM 1972 C C . ALA A 1 253 ? 12.810 13.526 16.510 1.00 31.92 253 ALA A C 1
ATOM 1974 O O . ALA A 1 253 ? 12.562 12.856 17.517 1.00 31.92 253 ALA A O 1
ATOM 1975 N N . ALA A 1 254 ? 12.604 14.849 16.484 1.00 31.91 254 ALA A N 1
ATOM 1976 C CA . ALA A 1 254 ? 12.070 15.599 17.622 1.00 31.91 254 ALA A CA 1
ATOM 1977 C C . ALA A 1 254 ? 10.620 15.201 17.967 1.00 31.91 254 ALA A C 1
ATOM 1979 O O . ALA A 1 254 ? 10.264 15.107 19.146 1.00 31.91 254 ALA A O 1
ATOM 1980 N N . PHE A 1 255 ? 9.788 14.909 16.961 1.00 37.41 255 PHE A N 1
ATOM 1981 C CA . PHE A 1 255 ? 8.423 14.425 17.172 1.00 37.41 255 PHE A CA 1
ATOM 1982 C C . PHE A 1 255 ? 8.398 13.010 17.772 1.00 37.41 255 PHE A C 1
ATOM 1984 O O . PHE A 1 255 ? 7.675 12.782 18.744 1.00 37.41 255 PHE A O 1
ATOM 1991 N N . CYS A 1 256 ? 9.244 12.094 17.286 1.00 32.72 256 CYS A N 1
ATOM 1992 C CA . CYS A 1 256 ? 9.377 10.736 17.829 1.00 32.72 256 CYS A CA 1
ATOM 1993 C C . CYS A 1 256 ? 9.829 10.736 19.295 1.00 32.72 256 CYS A C 1
ATOM 1995 O O . CYS A 1 256 ? 9.249 10.035 20.127 1.00 32.72 256 CYS A O 1
ATOM 1997 N N . LEU A 1 257 ? 10.807 11.579 19.649 1.00 33.19 257 LEU A N 1
ATOM 1998 C CA . LEU A 1 257 ? 11.241 11.751 21.039 1.00 33.19 257 LEU A CA 1
ATOM 1999 C C . LEU A 1 257 ? 10.112 12.302 21.924 1.00 33.19 257 LEU A C 1
ATOM 2001 O O . LEU A 1 257 ? 9.939 11.854 23.061 1.00 33.19 257 LEU A O 1
ATOM 2005 N N . SER A 1 258 ? 9.298 13.222 21.401 1.00 31.53 258 SER A N 1
ATOM 2006 C CA . SER A 1 258 ? 8.139 13.776 22.111 1.00 31.53 258 SER A CA 1
ATOM 2007 C C . SER A 1 258 ? 7.019 12.742 22.306 1.00 31.53 258 SER A C 1
ATOM 2009 O O . SER A 1 258 ? 6.468 12.618 23.403 1.00 31.53 258 SER A O 1
ATOM 2011 N N . ALA A 1 259 ? 6.713 11.942 21.281 1.00 34.25 259 ALA A N 1
ATOM 2012 C CA . ALA A 1 259 ? 5.720 10.869 21.338 1.00 34.25 259 ALA A CA 1
ATOM 2013 C C . ALA A 1 259 ? 6.144 9.740 22.296 1.00 34.25 259 ALA A C 1
ATOM 2015 O O . ALA A 1 259 ? 5.368 9.360 23.174 1.00 34.25 259 ALA A O 1
ATOM 2016 N N . ALA A 1 260 ? 7.400 9.286 22.227 1.00 31.84 260 ALA A N 1
ATOM 2017 C CA . ALA A 1 260 ? 7.952 8.295 23.153 1.00 31.84 260 ALA A CA 1
ATOM 2018 C C . ALA A 1 260 ? 7.948 8.798 24.610 1.00 31.84 260 ALA A C 1
ATOM 2020 O O . ALA A 1 260 ? 7.644 8.046 25.540 1.00 31.84 260 ALA A O 1
ATOM 2021 N N . SER A 1 261 ? 8.219 10.091 24.817 1.00 31.06 261 SER A N 1
ATOM 2022 C CA . SER A 1 261 ? 8.150 10.729 26.138 1.00 31.06 261 SER A CA 1
ATOM 2023 C C . SER A 1 261 ? 6.719 10.800 26.680 1.00 31.06 261 SER A C 1
ATOM 2025 O O . SER A 1 261 ? 6.501 10.556 27.869 1.00 31.06 261 SER A O 1
ATOM 2027 N N . ARG A 1 262 ? 5.730 11.093 25.825 1.00 47.38 262 ARG A N 1
ATOM 2028 C CA . ARG A 1 262 ? 4.304 11.085 26.193 1.00 47.38 262 ARG A CA 1
ATOM 2029 C C . ARG A 1 262 ? 3.803 9.677 26.511 1.00 47.38 262 ARG A C 1
ATOM 2031 O O . ARG A 1 262 ? 3.118 9.503 27.515 1.00 47.38 262 ARG A O 1
ATOM 2038 N N . CYS A 1 263 ? 4.226 8.672 25.746 1.00 33.97 263 CYS A N 1
ATOM 2039 C CA . CYS A 1 263 ? 3.883 7.272 25.998 1.00 33.97 263 CYS A CA 1
ATOM 2040 C C . CYS A 1 263 ? 4.473 6.770 27.331 1.00 33.97 263 CYS A C 1
ATOM 2042 O O . CYS A 1 263 ? 3.758 6.178 28.138 1.00 33.97 263 CYS A O 1
ATOM 2044 N N . LYS A 1 264 ? 5.739 7.107 27.637 1.00 38.78 264 LYS A N 1
ATOM 2045 C CA . LYS A 1 264 ? 6.363 6.809 28.944 1.00 38.78 264 LYS A CA 1
ATOM 2046 C C . LYS A 1 264 ? 5.656 7.500 30.117 1.00 38.78 264 LYS A C 1
ATOM 2048 O O . LYS A 1 264 ? 5.537 6.904 31.187 1.00 38.78 264 LYS A O 1
ATOM 2053 N N . ARG A 1 265 ? 5.179 8.740 29.942 1.00 44.00 265 ARG A N 1
ATOM 2054 C CA . ARG A 1 265 ? 4.400 9.458 30.972 1.00 44.00 265 ARG A CA 1
ATOM 2055 C C . ARG A 1 265 ? 3.004 8.866 31.169 1.00 44.00 265 ARG A C 1
ATOM 2057 O O . ARG A 1 265 ? 2.561 8.751 32.304 1.00 44.00 265 ARG A O 1
ATOM 2064 N N . SER A 1 266 ? 2.333 8.459 30.094 1.00 37.47 266 SER A N 1
ATOM 2065 C CA . SER A 1 266 ? 1.024 7.799 30.173 1.00 37.47 266 SER A CA 1
ATOM 2066 C C . SER A 1 266 ? 1.117 6.445 30.892 1.00 37.47 266 SER A C 1
ATOM 2068 O O . SER A 1 266 ? 0.367 6.192 31.836 1.00 37.47 266 SER A O 1
ATOM 2070 N N . ALA A 1 267 ? 2.119 5.626 30.550 1.00 37.72 267 ALA A N 1
ATOM 2071 C CA . ALA A 1 267 ? 2.365 4.344 31.210 1.00 37.72 267 ALA A CA 1
ATOM 2072 C C . ALA A 1 267 ? 2.701 4.497 32.708 1.00 37.72 267 ALA A C 1
ATOM 2074 O O . ALA A 1 267 ? 2.212 3.729 33.536 1.00 37.72 267 ALA A O 1
ATOM 2075 N N . SER A 1 268 ? 3.485 5.516 33.088 1.00 49.09 268 SER A N 1
ATOM 2076 C CA . SER A 1 268 ? 3.824 5.759 34.498 1.00 49.09 268 SER A CA 1
ATOM 2077 C C . SER A 1 268 ? 2.655 6.315 35.320 1.00 49.09 268 SER A C 1
ATOM 2079 O O . SER A 1 268 ? 2.527 5.977 36.499 1.00 49.09 268 SER A O 1
ATOM 2081 N N . LEU A 1 269 ? 1.768 7.110 34.711 1.00 52.16 269 LEU A N 1
ATOM 2082 C CA . LEU A 1 269 ? 0.522 7.569 35.334 1.00 52.16 269 LEU A CA 1
ATOM 2083 C C . LEU A 1 269 ? -0.463 6.412 35.547 1.00 52.16 269 LEU A C 1
ATOM 2085 O O . LEU A 1 269 ? -1.017 6.289 36.639 1.00 52.16 269 LEU A O 1
ATOM 2089 N N . SER A 1 270 ? -0.616 5.527 34.557 1.00 41.97 270 SER A N 1
ATOM 2090 C CA . SER A 1 270 ? -1.456 4.325 34.663 1.00 41.97 270 SER A CA 1
ATOM 2091 C C . SER A 1 270 ? -0.967 3.378 35.771 1.00 41.97 270 SER A C 1
ATOM 2093 O O . SER A 1 270 ? -1.748 2.967 36.630 1.00 41.97 270 SER A O 1
ATOM 2095 N N . ALA A 1 271 ? 0.347 3.127 35.853 1.00 47.44 271 ALA A N 1
ATOM 2096 C CA . ALA A 1 271 ? 0.937 2.299 36.909 1.00 47.44 271 ALA A CA 1
ATOM 2097 C C . ALA A 1 271 ? 0.768 2.903 38.319 1.00 47.44 271 ALA A C 1
ATOM 2099 O O . ALA A 1 271 ? 0.513 2.184 39.290 1.00 47.44 271 ALA A O 1
ATOM 2100 N N . ARG A 1 272 ? 0.868 4.234 38.450 1.00 63.03 272 ARG A N 1
ATOM 2101 C CA . ARG A 1 272 ? 0.622 4.937 39.721 1.00 63.03 272 ARG A CA 1
ATOM 2102 C C . ARG A 1 272 ? -0.845 4.883 40.138 1.00 63.03 272 ARG A C 1
ATOM 2104 O O . ARG A 1 272 ? -1.112 4.640 41.313 1.00 63.03 272 ARG A O 1
ATOM 2111 N N . ALA A 1 273 ? -1.774 5.055 39.197 1.00 43.62 273 ALA A N 1
ATOM 2112 C CA . ALA A 1 273 ? -3.207 4.934 39.458 1.00 43.62 273 ALA A CA 1
ATOM 2113 C C . ALA A 1 273 ? -3.579 3.512 39.913 1.00 43.62 273 ALA A C 1
ATOM 2115 O O . ALA A 1 273 ? -4.281 3.354 40.910 1.00 43.62 273 ALA A O 1
ATOM 2116 N N . ALA A 1 274 ? -3.021 2.479 39.271 1.00 40.09 274 ALA A N 1
ATOM 2117 C CA . ALA A 1 274 ? -3.214 1.086 39.673 1.00 40.09 274 ALA A CA 1
ATOM 2118 C C . ALA A 1 274 ? -2.654 0.792 41.082 1.00 40.09 274 ALA A C 1
ATOM 2120 O O . ALA A 1 274 ? -3.314 0.143 41.893 1.00 40.09 274 ALA A O 1
ATOM 2121 N N . SER A 1 275 ? -1.470 1.321 41.422 1.00 55.53 275 SER A N 1
ATOM 2122 C CA . SER A 1 275 ? -0.876 1.171 42.763 1.00 55.53 275 SER A CA 1
ATOM 2123 C C . SER A 1 275 ? -1.650 1.924 43.856 1.00 55.53 275 SER A C 1
ATOM 2125 O O . SER A 1 275 ? -1.720 1.457 44.996 1.00 55.53 275 SER A O 1
ATOM 2127 N N . ALA A 1 276 ? -2.232 3.081 43.530 1.00 52.66 276 ALA A N 1
ATOM 2128 C CA . ALA A 1 276 ? -3.082 3.839 44.445 1.00 52.66 276 ALA A CA 1
ATOM 2129 C C . ALA A 1 276 ? -4.421 3.124 44.686 1.00 52.66 276 ALA A C 1
ATOM 2131 O O . ALA A 1 276 ? -4.837 2.982 45.835 1.00 52.66 276 ALA A O 1
ATOM 2132 N N . ALA A 1 277 ? -5.041 2.592 43.628 1.00 38.72 277 ALA A N 1
ATOM 2133 C CA . ALA A 1 277 ? -6.265 1.801 43.725 1.00 38.72 277 ALA A CA 1
ATOM 2134 C C . ALA A 1 277 ? -6.061 0.518 44.552 1.00 38.72 277 ALA A C 1
ATOM 2136 O O . ALA A 1 277 ? -6.887 0.200 45.404 1.00 38.72 277 ALA A O 1
ATOM 2137 N N . ALA A 1 278 ? -4.930 -0.177 44.379 1.00 49.25 278 ALA A N 1
ATOM 2138 C CA . ALA A 1 278 ? -4.597 -1.366 45.166 1.00 49.25 278 ALA A CA 1
ATOM 2139 C C . ALA A 1 278 ? -4.417 -1.061 46.667 1.00 49.25 278 ALA A C 1
ATOM 2141 O O . ALA A 1 278 ? -4.869 -1.836 47.507 1.00 49.25 278 ALA A O 1
ATOM 2142 N N . ARG A 1 279 ? -3.812 0.086 47.012 1.00 64.75 279 ARG A N 1
ATOM 2143 C CA . ARG A 1 279 ? -3.649 0.536 48.408 1.00 64.75 279 ARG A CA 1
ATOM 2144 C C . ARG A 1 279 ? -4.962 0.986 49.046 1.00 64.75 279 ARG A C 1
ATOM 2146 O O . ARG A 1 279 ? -5.226 0.650 50.195 1.00 64.75 279 ARG A O 1
ATOM 2153 N N . ALA A 1 280 ? -5.812 1.691 48.301 1.00 48.72 280 ALA A N 1
ATOM 2154 C CA . ALA A 1 280 ? -7.153 2.040 48.773 1.00 48.72 280 ALA A CA 1
ATOM 2155 C C . ALA A 1 280 ? -7.999 0.777 49.026 1.00 48.72 280 ALA A C 1
ATOM 2157 O O . ALA A 1 280 ? -8.692 0.673 50.035 1.00 48.72 280 ALA A O 1
ATOM 2158 N N . ALA A 1 281 ? -7.873 -0.229 48.156 1.00 41.03 281 ALA A N 1
ATOM 2159 C CA . ALA A 1 281 ? -8.579 -1.498 48.283 1.00 41.03 281 ALA A CA 1
ATOM 2160 C C . ALA A 1 281 ? -8.035 -2.422 49.393 1.00 41.03 281 ALA A C 1
ATOM 2162 O O . ALA A 1 281 ? -8.736 -3.362 49.774 1.00 41.03 281 ALA A O 1
ATOM 2163 N N . SER A 1 282 ? -6.812 -2.208 49.897 1.00 55.19 282 SER A N 1
ATOM 2164 C CA . SER A 1 282 ? -6.303 -2.906 51.089 1.00 55.19 282 SER A CA 1
ATOM 2165 C C . SER A 1 282 ? -6.724 -2.207 52.380 1.00 55.19 282 SER A C 1
ATOM 2167 O O . SER A 1 282 ? -7.007 -2.883 53.357 1.00 55.19 282 SER A O 1
ATOM 2169 N N . ALA A 1 283 ? -6.818 -0.873 52.378 1.00 57.97 283 ALA A N 1
ATOM 2170 C CA . ALA A 1 283 ? -7.253 -0.093 53.538 1.00 57.97 283 ALA A CA 1
ATOM 2171 C C . ALA A 1 283 ? -8.747 -0.268 53.868 1.00 57.97 283 ALA A C 1
ATOM 2173 O O . ALA A 1 283 ? -9.125 -0.152 55.022 1.00 57.97 283 ALA A O 1
ATOM 2174 N N . LEU A 1 284 ? -9.587 -0.578 52.874 1.00 50.72 284 LEU A N 1
ATOM 2175 C CA . LEU A 1 284 ? -11.016 -0.876 53.067 1.00 50.72 284 LEU A CA 1
ATOM 2176 C C . LEU A 1 284 ? -11.296 -2.318 53.540 1.00 50.72 284 LEU A C 1
ATOM 2178 O O . LEU A 1 284 ? -12.451 -2.682 53.738 1.00 50.72 284 LEU A O 1
ATOM 2182 N N . ARG A 1 285 ? -10.259 -3.157 53.655 1.00 55.59 285 ARG A N 1
ATOM 2183 C CA . ARG A 1 285 ? -10.347 -4.560 54.101 1.00 55.59 285 ARG A CA 1
ATOM 2184 C C . ARG A 1 285 ? -9.751 -4.797 55.495 1.00 55.59 285 ARG A C 1
ATOM 2186 O O . ARG A 1 285 ? -9.745 -5.943 55.939 1.00 55.59 285 ARG A O 1
ATOM 2193 N N . SER A 1 286 ? -9.284 -3.735 56.148 1.00 49.50 286 SER A N 1
ATOM 2194 C CA . SER A 1 286 ? -8.790 -3.701 57.529 1.00 49.50 286 SER A CA 1
ATOM 2195 C C . SER A 1 286 ? -9.742 -2.888 58.392 1.00 49.50 286 SER A C 1
ATOM 2197 O O . SER A 1 286 ? -9.880 -3.241 59.580 1.00 49.50 286 SER A O 1
#

pLDDT: mean 71.3, std 27.75, range [25.7, 98.12]

Radius of gyration: 29.15 Å; chains: 1; bounding box: 78×92×80 Å

Sequence (286 aa):
MQFALDAITDAPAFVRNARMDILAANKLGLALHSEMYVNPVRPANYARFIFLDEERARRFFPDWELAANNMVAILRTEAGRDPFDRGLSDLVGELSTRSDEFRTRWAAHNVRRHYSGFKHFHHPVVGELRLLFEAMELSADTGLSLFIYPAEPGSPSADALRLLASWAATQEVAEQPQAAPTAGGRDRNRLAYGLGSRRPPRRLGRRPLPTAAVVVPVRRLPALSGSERLPASGSNSSARRNLSCETSLARSAAFCLSAASRCKRSASLSARAASAAARAASALRS

Secondary structure (DSSP, 8-state):
-HHHHHT--SS-EEEEETTSBEEEE-HHHHHHTHHHHHS--SS-BHHHHHHHSHHHHHHH-TTHHHHHHHHHHHHHHHHHH-TT-HHHHHHHHHHHHH-HHHHHHHHS--------SEEEEEETTTEEEEEE-EEEE-TTSTTEEEEE-PPPTTSHHHHHHHHHHHHHHHHHHHHS--------------------------------PPP-----PPPP----------------SSTTTTHHHHHHHHHHHHHHHHHHHHHHHHHHHHHHHHHHHHHHHHHTT-

Foldseek 3Di:
DQVVQQVPPQWWKFKDFLLQFTPDTHLLVCLLCVVLVVDVDPDRGLQCCLFVVVVVCCQWAVPSVLSLLLSLLSLVVVCVVDVPPPSSVVSLVVSCVRGPSSVVSNVVPDRDNDDDQWGWTQRPQQGIATWGWDWDADPVDGRMIMIITHDDPPDSNSVSSVVSSVVSVVVVVVPPPPPPPPPDDDDDDDDDDDDDDDDDDDDDDDDDDDDDDDDDDDDDDDDDDDDDDDDDDDDDDPVVVVVVVVVVVVVVVVVVVVVVVVVVVVVVVVVVVVVVVVVVVVVVVD